Protein AF-A9KFI1-F1 (afdb_monomer_lite)

pLDDT: mean 91.3, std 7.67, range [49.56, 98.0]

Organism: Coxiella burnetii (strain Dugway 5J108-111) (NCBI:txid434922)

Structure (mmCIF, N/CA/C/O backbone):
data_AF-A9KFI1-F1
#
_entry.id   AF-A9KFI1-F1
#
loop_
_atom_site.group_PDB
_atom_site.id
_atom_site.type_symbol
_atom_site.label_atom_id
_atom_site.label_alt_id
_atom_site.label_comp_id
_atom_site.label_asym_id
_atom_site.label_entity_id
_atom_site.label_seq_id
_atom_site.pdbx_PDB_ins_code
_atom_site.Cartn_x
_atom_site.Cartn_y
_atom_site.Cartn_z
_atom_site.occupancy
_atom_site.B_iso_or_equiv
_atom_site.auth_seq_id
_atom_site.auth_comp_id
_atom_site.auth_asym_id
_atom_site.auth_atom_id
_atom_site.pdbx_PDB_model_num
ATOM 1 N N . MET A 1 1 ? -4.451 16.538 5.537 1.00 49.56 1 MET A N 1
ATOM 2 C CA . MET A 1 1 ? -5.208 15.435 6.165 1.00 49.56 1 MET A CA 1
ATOM 3 C C . MET A 1 1 ? -6.398 16.035 6.888 1.00 49.56 1 MET A C 1
ATOM 5 O O . MET A 1 1 ? -6.192 16.838 7.796 1.00 49.56 1 MET A O 1
ATOM 9 N N . ASN A 1 2 ? -7.615 15.760 6.421 1.00 57.47 2 ASN A N 1
ATOM 10 C CA . ASN A 1 2 ? -8.818 16.407 6.952 1.00 57.47 2 ASN A CA 1
ATOM 11 C C . ASN A 1 2 ? -9.227 15.778 8.294 1.00 57.47 2 ASN A C 1
ATOM 13 O O . ASN A 1 2 ? -8.777 14.685 8.635 1.00 57.47 2 ASN A O 1
ATOM 17 N N . ALA A 1 3 ? -10.072 16.461 9.075 1.00 60.72 3 ALA A N 1
ATOM 18 C CA . ALA A 1 3 ? -10.556 15.937 10.361 1.00 60.72 3 ALA A CA 1
ATOM 19 C C . ALA A 1 3 ? -11.233 14.558 10.219 1.00 60.72 3 ALA A C 1
ATOM 21 O O . ALA A 1 3 ? -11.077 13.703 11.085 1.00 60.72 3 ALA A O 1
ATOM 22 N N . ASP A 1 4 ? -11.896 14.329 9.085 1.00 65.12 4 ASP A N 1
ATOM 23 C CA . ASP A 1 4 ? -12.574 13.074 8.750 1.00 65.12 4 ASP A CA 1
ATOM 24 C C . ASP A 1 4 ? -11.586 11.914 8.493 1.00 65.12 4 ASP A C 1
ATOM 26 O O . ASP A 1 4 ? -11.847 10.770 8.856 1.00 65.12 4 ASP A O 1
ATOM 30 N N . ASP A 1 5 ? -10.393 12.213 7.959 1.00 69.81 5 ASP A N 1
ATOM 31 C CA . ASP A 1 5 ? -9.345 11.208 7.731 1.00 69.81 5 ASP A CA 1
ATOM 32 C C . ASP A 1 5 ? -8.732 10.725 9.047 1.00 69.81 5 ASP A C 1
ATOM 34 O O . ASP A 1 5 ? -8.476 9.535 9.209 1.00 69.81 5 ASP A O 1
ATOM 38 N N . LYS A 1 6 ? -8.541 11.641 10.006 1.00 73.25 6 LYS A N 1
ATOM 39 C CA . LYS A 1 6 ? -8.041 11.304 11.347 1.00 73.25 6 LYS A CA 1
ATOM 40 C C . LYS A 1 6 ? -9.031 10.444 12.126 1.00 73.25 6 LYS A C 1
ATOM 42 O O . LYS A 1 6 ? -8.613 9.551 12.863 1.00 73.25 6 LYS A O 1
ATOM 47 N N . ASP A 1 7 ? -10.330 10.697 11.962 1.00 74.94 7 ASP A N 1
ATOM 48 C CA . ASP A 1 7 ? -11.365 9.867 12.575 1.00 74.94 7 ASP A CA 1
ATOM 49 C C . ASP A 1 7 ? -11.319 8.437 12.002 1.00 74.94 7 ASP A C 1
ATOM 51 O O . ASP A 1 7 ? -11.366 7.480 12.774 1.00 74.94 7 ASP A O 1
ATOM 55 N N . VAL A 1 8 ? -11.118 8.253 10.692 1.00 83.88 8 VAL A N 1
ATOM 56 C CA . VAL A 1 8 ? -10.919 6.912 10.108 1.00 83.88 8 VAL A CA 1
ATOM 57 C C . VAL A 1 8 ? -9.605 6.269 10.574 1.00 83.88 8 VAL A C 1
ATOM 59 O O . VAL A 1 8 ? -9.617 5.107 10.964 1.00 83.88 8 VAL A O 1
ATOM 62 N N . GLU A 1 9 ? -8.484 6.991 10.593 1.00 85.44 9 GLU A N 1
ATOM 63 C CA . GLU A 1 9 ? -7.178 6.428 10.980 1.00 85.44 9 GLU A CA 1
ATOM 64 C C . GLU A 1 9 ? -7.080 6.028 12.453 1.00 85.44 9 GLU A C 1
ATOM 66 O O . GLU A 1 9 ? -6.363 5.087 12.779 1.00 85.44 9 GLU A O 1
ATOM 71 N N . ILE A 1 10 ? -7.761 6.737 13.358 1.00 89.25 10 ILE A N 1
ATOM 72 C CA . ILE A 1 10 ? -7.585 6.534 14.804 1.00 89.25 10 ILE A CA 1
ATOM 73 C C . ILE A 1 10 ? -8.834 5.932 15.447 1.00 89.25 10 ILE A C 1
ATOM 75 O O . ILE A 1 10 ? -8.732 4.981 16.225 1.00 89.25 10 ILE A O 1
ATOM 79 N N . THR A 1 11 ? -10.027 6.444 15.131 1.00 93.12 11 THR A N 1
ATOM 80 C CA . THR A 1 11 ? -11.263 5.979 15.781 1.00 93.12 11 THR A CA 1
ATOM 81 C C . THR A 1 11 ? -11.630 4.570 15.326 1.00 93.12 11 THR A C 1
ATOM 83 O O . THR A 1 11 ? -11.958 3.736 16.170 1.00 93.12 11 THR A O 1
ATOM 86 N N . LEU A 1 12 ? -11.533 4.255 14.029 1.00 93.94 12 LEU A N 1
ATOM 87 C CA . LEU A 1 12 ? -11.871 2.915 13.535 1.00 93.94 12 LEU A CA 1
ATOM 88 C C . LEU A 1 12 ? -11.005 1.812 14.184 1.00 93.94 12 LEU A C 1
ATOM 90 O O . LEU A 1 12 ? -11.598 0.868 14.719 1.00 93.94 12 LEU A O 1
ATOM 94 N N . PRO A 1 13 ? -9.661 1.926 14.258 1.00 92.25 13 PRO A N 1
ATOM 95 C CA . PRO A 1 13 ? -8.838 0.927 14.943 1.00 92.25 13 PRO A CA 1
ATOM 96 C C . PRO A 1 13 ? -9.116 0.792 16.445 1.00 92.25 13 PRO A C 1
ATOM 98 O O . PRO A 1 13 ? -9.018 -0.310 16.996 1.00 92.25 13 PRO A O 1
ATOM 101 N N . ILE A 1 14 ? -9.497 1.884 17.123 1.00 93.00 14 ILE A N 1
ATOM 102 C CA . ILE A 1 14 ? -9.934 1.837 18.528 1.00 93.00 14 ILE A CA 1
ATOM 103 C C . ILE A 1 14 ? -11.209 1.001 18.658 1.00 93.00 14 ILE A C 1
ATOM 105 O O . ILE A 1 14 ? -11.254 0.086 19.483 1.00 93.00 14 ILE A O 1
ATOM 109 N N . LEU A 1 15 ? -12.229 1.276 17.837 1.00 94.44 15 LEU A N 1
ATOM 110 C CA . LEU A 1 15 ? -13.499 0.548 17.889 1.00 94.44 15 LEU A CA 1
ATOM 111 C C . LEU A 1 15 ? -13.311 -0.940 17.551 1.00 94.44 15 LEU A C 1
ATOM 113 O O . LEU A 1 15 ? -13.846 -1.793 18.256 1.00 94.44 15 LEU A O 1
ATOM 117 N N . GLN A 1 16 ? -12.502 -1.258 16.536 1.00 93.06 16 GLN A N 1
ATOM 118 C CA . GLN A 1 16 ? -12.140 -2.638 16.183 1.00 93.06 16 GLN A CA 1
ATOM 119 C C . GLN A 1 16 ? -11.400 -3.352 17.323 1.00 93.06 16 GLN A C 1
ATOM 121 O O . GLN A 1 16 ? -11.676 -4.513 17.620 1.00 93.06 16 GLN A O 1
ATOM 126 N N . SER A 1 17 ? -10.475 -2.665 17.997 1.00 91.25 17 SER A N 1
ATOM 127 C CA . SER A 1 17 ? -9.710 -3.260 19.097 1.00 91.25 17 SER A CA 1
ATOM 128 C C . SER A 1 17 ? -10.577 -3.568 20.318 1.00 91.25 17 SER A C 1
ATOM 130 O O . SER A 1 17 ? -10.388 -4.612 20.937 1.00 91.25 17 SER A O 1
ATOM 132 N N . ILE A 1 18 ? -11.531 -2.692 20.643 1.00 90.88 18 ILE A N 1
ATOM 133 C CA . ILE A 1 18 ? -12.472 -2.888 21.756 1.00 90.88 18 ILE A CA 1
ATOM 134 C C . ILE A 1 18 ? -13.450 -4.029 21.461 1.00 90.88 18 ILE A C 1
ATOM 136 O O . ILE A 1 18 ? -13.756 -4.814 22.354 1.00 90.88 18 ILE A O 1
ATOM 140 N N . GLU A 1 19 ? -13.923 -4.151 20.218 1.00 89.06 19 GLU A N 1
ATOM 141 C CA . GLU A 1 19 ? -14.771 -5.276 19.806 1.00 89.06 19 GLU A CA 1
ATOM 142 C C . GLU A 1 19 ? -14.058 -6.623 19.964 1.00 89.06 19 GLU A C 1
ATOM 144 O O . GLU A 1 19 ? -14.640 -7.573 20.481 1.00 89.06 19 GLU A O 1
ATOM 149 N N . GLN A 1 20 ? -12.800 -6.706 19.522 1.00 85.50 20 GLN A N 1
ATOM 150 C CA . GLN A 1 20 ? -12.025 -7.946 19.562 1.00 85.50 20 GLN A CA 1
ATOM 151 C C . GLN A 1 20 ? -11.657 -8.361 20.992 1.00 85.50 20 GLN A C 1
ATOM 153 O O . GLN A 1 20 ? -11.519 -9.553 21.267 1.00 85.50 20 GLN A O 1
ATOM 158 N N . GLN A 1 21 ? -11.440 -7.394 21.890 1.00 79.81 21 GLN A N 1
ATOM 159 C CA . GLN A 1 21 ? -10.979 -7.631 23.258 1.00 79.81 21 GLN A CA 1
ATOM 160 C C . GLN A 1 21 ? -11.564 -6.599 24.230 1.00 79.81 21 GLN A C 1
ATOM 162 O O . GLN A 1 21 ? -11.091 -5.467 24.334 1.00 79.81 21 GLN A O 1
ATOM 167 N N . SER A 1 22 ? -12.542 -7.023 25.029 1.00 70.25 22 SER A N 1
ATOM 168 C CA . SER A 1 22 ? -13.216 -6.170 26.019 1.00 70.25 22 SER A CA 1
ATOM 169 C C . SER A 1 22 ? -12.359 -5.824 27.247 1.00 70.25 22 SER A C 1
ATOM 171 O O . SER A 1 22 ? -12.631 -4.841 27.938 1.00 70.25 22 SER A O 1
ATOM 173 N N . ASN A 1 23 ? -11.295 -6.592 27.517 1.00 73.19 23 ASN A N 1
ATOM 174 C CA . ASN A 1 23 ? -10.377 -6.402 28.650 1.00 73.19 23 ASN A CA 1
ATOM 175 C C . ASN A 1 23 ? -9.103 -5.605 28.302 1.00 73.19 23 ASN A C 1
ATOM 177 O O . ASN A 1 23 ? -8.102 -5.673 29.028 1.00 73.19 23 ASN A O 1
ATOM 181 N N . ILE A 1 24 ? -9.121 -4.860 27.195 1.00 79.19 24 ILE A N 1
ATOM 182 C CA . ILE A 1 24 ? -7.964 -4.105 26.723 1.00 79.19 24 ILE A CA 1
ATOM 183 C C . ILE A 1 24 ? -7.617 -2.946 27.670 1.00 79.19 24 ILE A C 1
ATOM 185 O O . ILE A 1 24 ? -8.467 -2.157 28.081 1.00 79.19 24 ILE A O 1
ATOM 189 N N . THR A 1 25 ? -6.334 -2.818 28.019 1.00 82.94 25 THR A N 1
ATOM 190 C CA . THR A 1 25 ? -5.846 -1.640 28.752 1.00 82.94 25 THR A CA 1
ATOM 191 C C . THR A 1 25 ? -5.472 -0.528 27.779 1.00 82.94 25 THR A C 1
ATOM 193 O O . THR A 1 25 ? -5.074 -0.796 26.648 1.00 82.94 25 THR A O 1
ATOM 196 N N . GLN A 1 26 ? -5.493 0.723 28.238 1.00 84.81 26 GLN A N 1
ATOM 197 C CA . GLN A 1 26 ? -5.038 1.880 27.454 1.00 84.81 26 GLN A CA 1
ATOM 198 C C . GLN A 1 26 ? -3.613 1.708 26.907 1.00 84.81 26 GLN A C 1
ATOM 200 O O . GLN A 1 26 ? -3.333 2.069 25.769 1.00 84.81 26 GLN A O 1
ATOM 205 N N . ARG A 1 27 ? -2.719 1.100 27.699 1.00 85.06 27 ARG A N 1
ATOM 206 C CA . ARG A 1 27 ? -1.328 0.836 27.310 1.00 85.06 27 ARG A CA 1
ATOM 207 C C . ARG A 1 27 ? -1.214 -0.282 26.275 1.00 85.06 27 ARG A C 1
ATOM 209 O O . ARG A 1 27 ? -0.342 -0.234 25.415 1.00 85.06 27 ARG A O 1
ATOM 216 N N . THR A 1 28 ? -2.077 -1.290 26.356 1.00 85.38 28 THR A N 1
ATOM 217 C CA . THR A 1 28 ? -2.157 -2.343 25.336 1.00 85.38 28 THR A CA 1
ATOM 218 C C . THR A 1 28 ? -2.714 -1.776 24.034 1.00 85.38 28 THR A C 1
ATOM 220 O O . THR A 1 28 ? -2.156 -2.037 22.973 1.00 85.38 28 THR A O 1
ATOM 223 N N . LEU A 1 29 ? -3.756 -0.944 24.121 1.00 86.19 29 LEU A N 1
ATOM 224 C CA . LEU A 1 29 ? -4.354 -0.263 22.977 1.00 86.19 29 LEU A CA 1
ATOM 225 C C . LEU A 1 29 ? -3.338 0.653 22.284 1.00 86.19 29 LEU A C 1
ATOM 227 O O . LEU A 1 29 ? -3.167 0.556 21.077 1.00 86.19 29 LEU A O 1
ATOM 231 N N . SER A 1 30 ? -2.592 1.467 23.037 1.00 89.19 30 SER A N 1
ATOM 232 C CA . SER A 1 30 ? -1.591 2.370 22.458 1.00 89.19 30 SER A CA 1
ATOM 233 C C . SER A 1 30 ? -0.484 1.609 21.726 1.00 89.19 30 SER A C 1
ATOM 235 O O . SER A 1 30 ? -0.112 1.980 20.619 1.00 89.19 30 SER A O 1
ATOM 237 N N . LYS A 1 31 ? 0.005 0.506 22.316 1.00 88.06 31 LYS A N 1
ATOM 238 C CA . LYS A 1 31 ? 1.005 -0.368 21.686 1.00 88.06 31 LYS A CA 1
ATOM 239 C C . LYS A 1 31 ? 0.477 -1.012 20.407 1.00 88.06 31 LYS A C 1
ATOM 241 O O . LYS A 1 31 ? 1.184 -1.011 19.411 1.00 88.06 31 LYS A O 1
ATOM 246 N N . LYS A 1 32 ? -0.753 -1.533 20.431 1.00 84.56 32 LYS A N 1
ATOM 247 C CA . LYS A 1 32 ? -1.379 -2.176 19.266 1.00 84.56 32 LYS A CA 1
ATOM 248 C C . LYS A 1 32 ? -1.576 -1.194 18.110 1.00 84.56 32 LYS A C 1
ATOM 250 O O . LYS A 1 32 ? -1.422 -1.580 16.962 1.00 84.56 32 LYS A O 1
ATOM 255 N N . LEU A 1 33 ? -1.910 0.056 18.422 1.00 85.62 33 LEU A N 1
ATOM 256 C CA . LEU A 1 33 ? -2.159 1.096 17.424 1.00 85.62 33 LEU A CA 1
ATOM 257 C C . LEU A 1 33 ? -0.898 1.867 17.005 1.00 85.62 33 LEU A C 1
ATOM 259 O O . LEU A 1 33 ? -0.991 2.735 16.147 1.00 85.62 33 LEU A O 1
ATOM 263 N N . GLY A 1 34 ? 0.259 1.621 17.633 1.00 86.81 34 GLY A N 1
ATOM 264 C CA . GLY A 1 34 ? 1.472 2.412 17.394 1.00 86.81 34 GLY A CA 1
ATOM 265 C C . GLY A 1 34 ? 1.341 3.890 17.797 1.00 86.81 34 GLY A C 1
ATOM 266 O O . GLY A 1 34 ? 2.119 4.727 17.349 1.00 86.81 34 GLY A O 1
ATOM 267 N N . LEU A 1 35 ? 0.360 4.235 18.639 1.00 88.06 35 LEU A N 1
ATOM 268 C CA . LEU A 1 35 ? 0.072 5.613 19.037 1.00 88.06 35 LEU A CA 1
ATOM 269 C C . LEU A 1 35 ? 0.685 5.944 20.398 1.00 88.06 35 LEU A C 1
ATOM 271 O O . LEU A 1 35 ? 0.806 5.100 21.290 1.00 88.06 35 LEU A O 1
ATOM 275 N N . ALA A 1 36 ? 0.978 7.227 20.614 1.00 91.25 36 ALA A N 1
ATOM 276 C CA . ALA A 1 36 ? 1.308 7.725 21.942 1.00 91.25 36 ALA A CA 1
ATOM 277 C C . ALA A 1 36 ? 0.155 7.450 22.930 1.00 91.25 36 ALA A C 1
ATOM 279 O O . ALA A 1 36 ? -1.029 7.590 22.598 1.00 91.25 36 ALA A O 1
ATOM 280 N N . LEU A 1 37 ? 0.492 7.107 24.179 1.00 89.75 37 LEU A N 1
ATOM 281 C CA . LEU A 1 37 ? -0.496 6.779 25.216 1.00 89.75 37 LEU A CA 1
ATOM 282 C C . LEU A 1 37 ? -1.497 7.923 25.449 1.00 89.75 37 LEU A C 1
ATOM 284 O O . LEU A 1 37 ? -2.698 7.685 25.554 1.00 89.75 37 LEU A O 1
ATOM 288 N N . GLY A 1 38 ? -1.014 9.169 25.486 1.00 91.38 38 GLY A N 1
ATOM 289 C CA . GLY A 1 38 ? -1.864 10.351 25.663 1.00 91.38 38 GLY A CA 1
ATOM 290 C C . GLY A 1 38 ? -2.870 10.539 24.524 1.00 91.38 38 GLY A C 1
ATOM 291 O O . GLY A 1 38 ? -4.040 10.811 24.784 1.00 91.38 38 GLY A O 1
ATOM 292 N N . LEU A 1 39 ? -2.438 10.314 23.279 1.00 89.06 39 LEU A N 1
ATOM 293 C CA . LEU A 1 39 ? -3.298 10.400 22.097 1.00 89.06 39 LEU A CA 1
ATOM 294 C C . LEU A 1 39 ? -4.367 9.304 22.119 1.00 89.06 39 LEU A C 1
ATOM 296 O O . LEU A 1 39 ? -5.552 9.586 21.964 1.00 89.06 39 LEU A O 1
ATOM 300 N N . THR A 1 40 ? -3.950 8.072 22.415 1.00 90.88 40 THR A N 1
ATOM 301 C CA . THR A 1 40 ? -4.855 6.926 22.581 1.00 90.88 40 THR A CA 1
ATOM 302 C C . THR A 1 40 ? -5.932 7.229 23.625 1.00 90.88 40 THR A C 1
ATOM 304 O O . THR A 1 40 ? -7.119 7.023 23.384 1.00 90.88 40 THR A O 1
ATOM 307 N N . ASN A 1 41 ? -5.536 7.791 24.770 1.00 90.31 41 ASN A N 1
ATOM 308 C CA . ASN A 1 41 ? -6.455 8.150 25.846 1.00 90.31 41 ASN A CA 1
ATOM 309 C C . ASN A 1 41 ? -7.422 9.273 25.466 1.00 90.31 41 ASN A C 1
ATOM 311 O O . ASN A 1 41 ? -8.590 9.220 25.853 1.00 90.31 41 ASN A O 1
ATOM 315 N N . ALA A 1 42 ? -6.958 10.277 24.722 1.00 91.81 42 ALA A N 1
ATOM 316 C CA . ALA A 1 42 ? -7.808 11.358 24.238 1.00 91.81 42 ALA A CA 1
ATOM 317 C C . ALA A 1 42 ? -8.905 10.824 23.303 1.00 91.81 42 ALA A C 1
ATOM 319 O O . ALA A 1 42 ? -10.083 11.109 23.520 1.00 91.81 42 ALA A O 1
ATOM 320 N N . TYR A 1 43 ? -8.543 9.983 22.329 1.00 92.00 43 TYR A N 1
ATOM 321 C CA . TYR A 1 43 ? -9.512 9.394 21.401 1.00 92.00 43 TYR A CA 1
ATOM 322 C C . TYR A 1 43 ? -10.429 8.365 22.066 1.00 92.00 43 TYR A C 1
ATOM 324 O O . TYR A 1 43 ? -11.616 8.312 21.754 1.00 92.00 43 TYR A O 1
ATOM 332 N N . LEU A 1 44 ? -9.938 7.595 23.039 1.00 91.94 44 LEU A N 1
ATOM 333 C CA . LEU A 1 44 ? -10.786 6.694 23.818 1.00 91.94 44 LEU A CA 1
ATOM 334 C C . LEU A 1 44 ? -11.843 7.469 24.620 1.00 91.94 44 LEU A C 1
ATOM 336 O O . LEU A 1 44 ? -13.023 7.124 24.580 1.00 91.94 44 LEU A O 1
ATOM 340 N N . LYS A 1 45 ? -11.448 8.560 25.293 1.00 92.50 45 LYS A N 1
ATOM 341 C CA . LYS A 1 45 ? -12.390 9.462 25.976 1.00 92.50 45 LYS A CA 1
ATOM 342 C C . LYS A 1 45 ? -13.374 10.101 25.000 1.00 92.50 45 LYS A C 1
ATOM 344 O O . LYS A 1 45 ? -14.557 10.182 25.309 1.00 92.50 45 LYS A O 1
ATOM 349 N N . HIS A 1 46 ? -12.918 10.504 23.816 1.00 93.06 46 HIS A N 1
ATOM 350 C CA . HIS A 1 46 ? -13.789 11.009 22.752 1.00 93.06 46 HIS A CA 1
ATOM 351 C C . HIS A 1 46 ? -14.837 9.977 22.323 1.00 93.06 46 HIS A C 1
ATOM 353 O O . HIS A 1 46 ? -16.017 10.307 22.233 1.00 93.06 46 HIS A O 1
ATOM 359 N N . CYS A 1 47 ? -14.443 8.712 22.145 1.00 94.44 47 CYS A N 1
ATOM 360 C CA . CYS A 1 47 ? -15.364 7.618 21.826 1.00 94.44 47 CYS A CA 1
ATOM 361 C C . CYS A 1 47 ? -16.403 7.389 22.935 1.00 94.44 47 CYS A C 1
ATOM 363 O O . CYS A 1 47 ? -17.575 7.152 22.634 1.00 94.44 47 CYS A O 1
ATOM 365 N N . ILE A 1 48 ? -15.995 7.492 24.204 1.00 94.94 48 ILE A N 1
ATOM 366 C CA . ILE A 1 48 ? -16.898 7.402 25.361 1.00 94.94 48 ILE A CA 1
ATOM 367 C C . ILE A 1 48 ? -17.879 8.580 25.366 1.00 94.94 48 ILE A C 1
ATOM 369 O O . ILE A 1 48 ? -19.088 8.374 25.433 1.00 94.94 48 ILE A O 1
ATOM 373 N N . ASN A 1 49 ? -17.382 9.807 25.201 1.00 95.94 49 ASN A N 1
ATOM 374 C CA . ASN A 1 49 ? -18.199 11.022 25.190 1.00 95.94 49 ASN A CA 1
ATOM 375 C C . ASN A 1 49 ? -19.187 11.052 24.011 1.00 95.94 49 ASN A C 1
ATOM 377 O O . ASN A 1 49 ? -20.314 11.517 24.160 1.00 95.94 49 ASN A O 1
ATOM 381 N N . LYS A 1 50 ? -18.804 10.510 22.846 1.00 94.31 50 LYS A N 1
ATOM 382 C CA . LYS A 1 50 ? -19.705 10.323 21.694 1.00 94.31 50 LYS A CA 1
ATOM 383 C C . LYS A 1 50 ? -20.718 9.184 21.898 1.00 94.31 50 LYS A C 1
ATOM 385 O O . LYS A 1 50 ? -21.618 9.026 21.066 1.00 94.31 50 LYS A O 1
ATOM 390 N N . GLY A 1 51 ? -20.603 8.396 22.969 1.00 96.19 51 GLY A N 1
ATOM 391 C CA . GLY A 1 51 ? -21.462 7.247 23.264 1.00 96.19 51 GLY A CA 1
ATOM 392 C C . GLY A 1 51 ? -21.195 6.030 22.376 1.00 96.19 51 GLY A C 1
ATOM 393 O O . GLY A 1 51 ? -22.067 5.176 22.240 1.00 96.19 51 GLY A O 1
ATOM 394 N N . LEU A 1 52 ? -20.024 5.959 21.737 1.00 96.94 52 LEU A N 1
ATOM 395 C CA . LEU A 1 52 ? -19.605 4.824 20.905 1.00 96.94 52 LEU A CA 1
ATOM 396 C C . LEU A 1 52 ? -19.095 3.666 21.770 1.00 96.94 52 LEU A C 1
ATOM 398 O O . LEU A 1 52 ? -19.302 2.498 21.450 1.00 96.94 52 LEU A O 1
ATOM 402 N N . VAL A 1 53 ? -18.448 4.009 22.884 1.00 95.44 53 VAL A N 1
ATOM 403 C CA . VAL A 1 53 ? -17.855 3.069 23.835 1.00 95.44 53 VAL A CA 1
ATOM 404 C C . VAL A 1 53 ? -18.487 3.279 25.203 1.00 95.44 53 VAL A C 1
ATOM 406 O O . VAL A 1 53 ? -18.602 4.408 25.675 1.00 95.44 53 VAL A O 1
ATOM 409 N N . LYS A 1 54 ? -18.868 2.186 25.860 1.00 94.00 54 LYS A N 1
ATOM 410 C CA . LYS A 1 54 ? -19.236 2.167 27.275 1.00 94.00 54 LYS A CA 1
ATOM 411 C C . LYS A 1 54 ? -18.046 1.673 28.091 1.00 94.00 54 LYS A C 1
ATOM 413 O O . LYS A 1 54 ? -17.367 0.731 27.683 1.00 94.00 54 LYS A O 1
ATOM 418 N N . ILE A 1 55 ? -17.807 2.320 29.228 1.00 91.69 55 ILE A N 1
ATOM 419 C CA . ILE A 1 55 ? -16.776 1.945 30.195 1.00 91.69 55 ILE A CA 1
ATOM 420 C C . ILE A 1 55 ? -17.438 1.402 31.459 1.00 91.69 55 ILE A C 1
ATOM 422 O O . ILE A 1 55 ? -18.425 1.961 31.936 1.00 91.69 55 ILE A O 1
ATOM 426 N N . GLU A 1 56 ? -16.888 0.321 31.996 1.00 87.88 56 GLU A N 1
ATOM 427 C CA . GLU A 1 56 ? -17.316 -0.274 33.258 1.00 87.88 56 GLU A CA 1
ATOM 428 C C . GLU A 1 56 ? -16.098 -0.519 34.148 1.00 87.88 56 GLU A C 1
ATOM 430 O O . GLU A 1 56 ? -15.086 -1.058 33.697 1.00 87.88 56 GLU A O 1
ATOM 435 N N . GLN A 1 57 ? -16.168 -0.082 35.405 1.00 85.00 57 GLN A N 1
ATOM 436 C CA . GLN A 1 57 ? -15.110 -0.339 36.375 1.00 85.00 57 GLN A CA 1
ATOM 437 C C . GLN A 1 57 ? -15.324 -1.716 36.996 1.00 85.00 57 GLN A C 1
ATOM 439 O O . GLN A 1 57 ? -16.404 -2.017 37.497 1.00 85.00 57 GLN A O 1
ATOM 444 N N . ILE A 1 58 ? -14.273 -2.527 37.001 1.00 82.25 58 ILE A N 1
ATOM 445 C CA . ILE A 1 58 ? -14.268 -3.853 37.618 1.00 82.25 58 ILE A CA 1
ATOM 446 C C . ILE A 1 58 ? -13.285 -3.903 38.797 1.00 82.25 58 ILE A C 1
ATOM 448 O O . ILE A 1 58 ? -12.417 -3.024 38.918 1.00 82.25 58 ILE A O 1
ATOM 452 N N . PRO A 1 59 ? -13.393 -4.920 39.678 1.00 83.56 59 PRO A N 1
ATOM 453 C CA . PRO A 1 59 ? -12.470 -5.099 40.793 1.00 83.56 59 PRO A CA 1
ATOM 454 C C . PRO A 1 59 ? -10.997 -5.061 40.360 1.00 83.56 59 PRO A C 1
ATOM 456 O O . PRO A 1 59 ? -10.653 -5.386 39.222 1.00 83.56 59 PRO A O 1
ATOM 459 N N . ALA A 1 60 ? -10.126 -4.667 41.292 1.00 80.94 60 ALA A N 1
ATOM 460 C CA . ALA A 1 60 ? -8.701 -4.392 41.068 1.00 80.94 60 ALA A CA 1
ATOM 461 C C . ALA A 1 60 ? -8.383 -3.105 40.270 1.00 80.94 60 ALA A C 1
ATOM 463 O O . ALA A 1 60 ? -7.325 -3.019 39.649 1.00 80.94 60 AL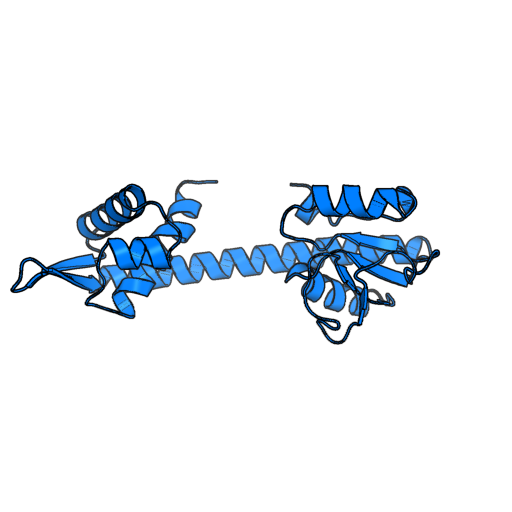A A O 1
ATOM 464 N N . ASN A 1 61 ? -9.261 -2.090 40.308 1.00 71.31 61 ASN A N 1
ATOM 465 C CA . ASN A 1 61 ? -9.076 -0.792 39.629 1.00 71.31 61 ASN A CA 1
ATOM 466 C C . ASN A 1 61 ? -8.820 -0.924 38.117 1.00 71.31 61 ASN A C 1
ATOM 468 O O . ASN A 1 61 ? -8.029 -0.179 37.533 1.00 71.31 61 ASN A O 1
ATOM 472 N N . ARG A 1 62 ? -9.490 -1.888 37.477 1.00 78.06 62 ARG A N 1
ATOM 473 C CA . ARG A 1 62 ? -9.416 -2.111 36.028 1.00 78.06 62 ARG A CA 1
ATOM 474 C C . ARG A 1 62 ? -10.700 -1.622 35.364 1.00 78.06 62 ARG A C 1
ATOM 476 O O . ARG A 1 62 ? -11.743 -1.514 36.005 1.00 78.06 62 ARG A O 1
ATOM 483 N N . TYR A 1 63 ? -10.608 -1.339 34.071 1.00 82.19 63 TYR A N 1
ATOM 484 C CA . TYR A 1 63 ? -11.734 -0.900 33.254 1.00 82.19 63 TYR A CA 1
ATOM 485 C C . TYR A 1 63 ? -11.983 -1.906 32.135 1.00 82.19 63 TYR A C 1
ATOM 487 O O . TYR A 1 63 ? -11.028 -2.373 31.512 1.00 82.19 63 TYR A O 1
ATOM 495 N N . LEU A 1 64 ? -13.255 -2.210 31.892 1.00 86.50 64 LEU A N 1
ATOM 496 C CA . LEU A 1 64 ? -13.731 -2.931 30.719 1.00 86.50 64 LEU A CA 1
ATOM 497 C C . LEU A 1 64 ? -14.356 -1.943 29.739 1.00 86.50 64 LEU A C 1
ATOM 499 O O . LEU A 1 64 ? -15.039 -0.996 30.141 1.00 86.50 64 LEU A O 1
ATOM 503 N N . TYR A 1 65 ? -14.105 -2.172 28.455 1.00 90.62 65 TYR A N 1
ATOM 504 C CA . TYR A 1 65 ? -14.620 -1.349 27.368 1.00 90.62 65 TYR A CA 1
ATOM 505 C C . TYR A 1 65 ? -15.499 -2.199 26.460 1.00 90.62 65 TYR A C 1
ATOM 507 O O . TYR A 1 65 ? -15.120 -3.305 26.079 1.00 90.62 65 TYR A O 1
ATOM 515 N N . TYR A 1 66 ? -16.655 -1.659 26.085 1.00 91.75 66 TYR A N 1
ATOM 516 C CA . TYR A 1 66 ? -17.605 -2.330 25.202 1.00 91.75 66 TYR A CA 1
ATOM 517 C C . TYR A 1 66 ? -18.140 -1.368 24.152 1.00 91.75 66 TYR A C 1
ATOM 519 O O . TYR A 1 66 ? -18.413 -0.203 24.451 1.00 91.75 66 TYR A O 1
ATOM 527 N N . LEU A 1 67 ? -18.342 -1.858 22.929 1.00 95.12 67 LEU A N 1
ATOM 528 C CA . LEU A 1 67 ? -19.063 -1.097 21.915 1.00 95.12 67 LEU A CA 1
ATOM 529 C C . LEU A 1 67 ? -20.551 -1.031 22.258 1.00 95.12 67 LEU A C 1
ATOM 531 O O . LEU A 1 67 ? -21.182 -2.034 22.589 1.00 95.12 67 LEU A O 1
ATOM 535 N N . THR A 1 68 ? -21.123 0.162 22.147 1.00 96.62 68 THR A N 1
ATOM 536 C CA . THR A 1 68 ? -22.579 0.343 22.171 1.00 96.62 68 THR A CA 1
ATOM 537 C C . THR A 1 68 ? -23.163 0.014 20.789 1.00 96.62 68 THR A C 1
ATOM 539 O O . THR A 1 68 ? -22.418 -0.014 19.806 1.00 96.62 68 THR A O 1
ATOM 542 N N . PRO A 1 69 ? -24.493 -0.147 20.637 1.00 97.31 69 PRO A N 1
ATOM 543 C CA . PRO A 1 69 ? -25.114 -0.237 19.310 1.00 97.31 69 PRO A CA 1
ATOM 544 C C . PRO A 1 69 ? -24.739 0.938 18.389 1.00 97.31 69 PRO A C 1
ATOM 546 O O . PRO A 1 69 ? -24.498 0.752 17.198 1.00 97.31 69 PRO A O 1
ATOM 549 N N . LYS A 1 70 ? -24.594 2.144 18.959 1.00 97.44 70 LYS A N 1
ATOM 550 C CA . LYS A 1 70 ? -24.094 3.328 18.246 1.00 97.44 70 LYS A CA 1
ATOM 551 C C . LYS A 1 70 ? -22.630 3.164 17.821 1.00 97.44 70 LYS A C 1
ATOM 553 O O . LYS A 1 70 ? -22.278 3.538 16.708 1.00 97.44 70 LYS A O 1
ATOM 558 N N . GLY A 1 71 ? -21.789 2.582 18.676 1.00 96.94 71 GLY A N 1
ATOM 559 C CA . GLY A 1 71 ? -20.402 2.237 18.356 1.00 96.94 71 GLY A CA 1
ATOM 560 C C . GLY A 1 71 ? -20.279 1.238 17.208 1.00 96.94 71 GLY A C 1
ATOM 561 O O . GLY A 1 71 ? -19.457 1.440 16.319 1.00 96.94 71 GLY A O 1
ATOM 562 N N . PHE A 1 72 ? -21.131 0.209 17.169 1.00 96.81 72 PHE A N 1
ATOM 563 C CA . PHE A 1 72 ? -21.185 -0.736 16.047 1.00 96.81 72 PHE A CA 1
ATOM 564 C C . PHE A 1 72 ? -21.598 -0.062 14.733 1.00 96.81 72 PHE A C 1
ATOM 566 O O . PHE A 1 72 ? -20.967 -0.300 13.698 1.00 96.81 72 PHE A O 1
ATOM 573 N N . ALA A 1 73 ? -22.620 0.799 14.769 1.00 97.06 73 ALA A N 1
ATOM 574 C CA . ALA A 1 73 ? -23.055 1.556 13.598 1.00 97.06 73 ALA A CA 1
ATOM 575 C C . ALA A 1 73 ? -21.935 2.473 13.073 1.00 97.06 73 ALA A C 1
ATOM 577 O O . ALA A 1 73 ? -21.639 2.468 11.879 1.00 97.06 73 ALA A O 1
ATOM 578 N N . G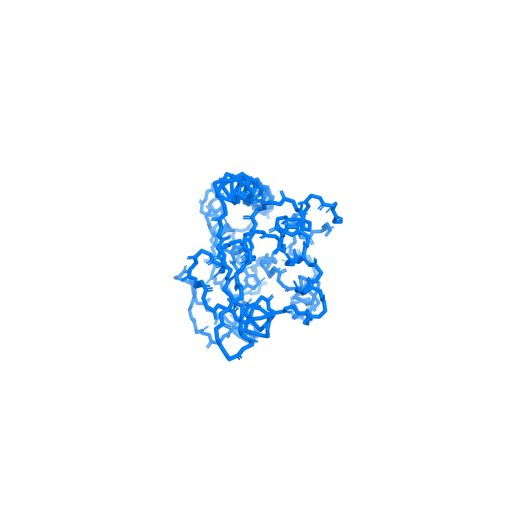LU A 1 74 ? -21.250 3.190 13.967 1.00 96.12 74 GLU A N 1
ATOM 579 C CA . GLU A 1 74 ? -20.157 4.089 13.589 1.00 96.12 74 GLU A CA 1
ATOM 580 C C . GLU A 1 74 ? -18.932 3.331 13.065 1.00 96.12 74 GLU A C 1
ATOM 582 O O . GLU A 1 74 ? -18.365 3.711 12.044 1.00 96.12 74 GLU A O 1
ATOM 587 N N . LYS A 1 75 ? -18.562 2.206 13.690 1.00 95.81 75 LYS A N 1
ATOM 588 C CA . LYS A 1 75 ? -17.500 1.317 13.191 1.00 95.81 75 LYS A CA 1
ATOM 589 C C . LYS A 1 75 ? -17.799 0.857 11.762 1.00 95.81 75 LYS A C 1
ATOM 591 O O . LYS A 1 75 ? -16.913 0.866 10.909 1.00 95.81 75 LYS A O 1
ATOM 596 N N . THR A 1 76 ? -19.048 0.479 11.493 1.00 96.50 76 THR A N 1
ATOM 597 C CA . THR A 1 76 ? -19.498 0.053 10.159 1.00 96.50 76 THR A CA 1
ATOM 598 C C . THR A 1 76 ? -19.405 1.201 9.155 1.00 96.50 76 THR A C 1
ATOM 600 O O . THR A 1 76 ? -18.844 1.021 8.075 1.00 96.50 76 THR A O 1
ATOM 603 N N . ARG A 1 77 ? -19.868 2.402 9.530 1.00 95.69 77 ARG A N 1
ATOM 604 C CA . ARG A 1 77 ? -19.766 3.614 8.703 1.00 95.69 77 ARG A CA 1
ATOM 605 C C . ARG A 1 77 ? -18.312 3.941 8.351 1.00 95.69 77 ARG A C 1
ATOM 607 O O . ARG A 1 77 ? -18.002 4.132 7.178 1.00 95.69 77 ARG A O 1
ATOM 614 N N . LEU A 1 78 ? -17.424 3.963 9.346 1.00 94.81 78 LEU A N 1
ATOM 615 C CA . LEU A 1 78 ? -16.000 4.249 9.154 1.00 94.81 78 LEU A CA 1
ATOM 616 C C . LEU A 1 78 ? -15.305 3.165 8.321 1.00 94.81 78 LEU A C 1
ATOM 618 O O . LEU A 1 78 ? -14.461 3.483 7.491 1.00 94.81 78 LEU A O 1
ATOM 622 N N . THR A 1 79 ? -15.693 1.897 8.482 1.00 94.50 79 THR A N 1
ATOM 623 C CA . THR A 1 79 ? -15.176 0.791 7.658 1.00 94.50 79 THR A CA 1
ATOM 624 C C . THR A 1 79 ? -15.589 0.961 6.195 1.00 94.50 79 THR A C 1
ATOM 626 O O . THR A 1 79 ? -14.751 0.854 5.303 1.00 94.50 79 THR A O 1
ATOM 629 N N . ALA A 1 80 ? -16.859 1.282 5.926 1.00 94.62 80 ALA A N 1
ATOM 630 C CA . ALA A 1 80 ? -17.338 1.549 4.569 1.00 94.62 80 ALA A CA 1
ATOM 631 C C . ALA A 1 80 ? -16.631 2.764 3.941 1.00 94.62 80 ALA A C 1
ATOM 633 O O . ALA A 1 80 ? -16.278 2.738 2.759 1.00 94.62 80 ALA A O 1
ATOM 634 N N . GLN A 1 81 ? -16.381 3.809 4.736 1.00 92.81 81 GLN A N 1
ATOM 635 C CA . GLN A 1 81 ? -15.628 4.991 4.318 1.00 92.81 81 GLN A CA 1
ATOM 636 C C . GLN A 1 81 ? -14.170 4.651 3.978 1.00 92.81 81 GLN A C 1
ATOM 638 O O . GLN A 1 81 ? -13.696 5.036 2.909 1.00 92.81 81 GLN A O 1
ATOM 643 N N . TYR A 1 82 ? -13.488 3.889 4.841 1.00 91.50 82 TYR A N 1
ATOM 644 C CA . TYR A 1 82 ? -12.133 3.396 4.597 1.00 91.50 82 TYR A CA 1
ATOM 645 C C . TYR A 1 82 ? -12.064 2.601 3.290 1.00 91.50 82 TYR A C 1
ATOM 647 O O . TYR A 1 82 ? -11.302 2.961 2.399 1.00 91.50 82 TYR A O 1
ATOM 655 N N . LEU A 1 83 ? -12.926 1.592 3.122 1.00 92.88 83 LEU A N 1
ATOM 656 C CA . LEU A 1 83 ? -12.960 0.765 1.911 1.00 92.88 83 LEU A CA 1
ATOM 657 C C . LEU A 1 83 ? -13.221 1.595 0.651 1.00 92.88 83 LEU A C 1
ATOM 659 O O . LEU A 1 83 ? -12.551 1.411 -0.363 1.00 92.88 83 LEU A O 1
ATOM 663 N N . SER A 1 84 ? -14.158 2.543 0.712 1.00 92.50 84 SER A N 1
ATOM 664 C CA . SER A 1 84 ? -14.455 3.432 -0.417 1.00 92.50 84 SER A CA 1
ATOM 665 C C . SER A 1 84 ? -13.235 4.265 -0.820 1.00 92.50 84 SER A C 1
ATOM 667 O O . SER A 1 84 ? -12.949 4.405 -2.012 1.00 92.50 84 SER A O 1
ATOM 669 N N . ARG A 1 85 ? -12.490 4.784 0.164 1.00 89.56 85 ARG A N 1
ATOM 670 C CA . ARG A 1 85 ? -11.259 5.548 -0.064 1.00 89.56 85 ARG A CA 1
ATOM 671 C C . ARG A 1 85 ? -10.144 4.664 -0.617 1.00 89.56 85 ARG A C 1
ATOM 673 O O . ARG A 1 85 ? -9.514 5.058 -1.597 1.00 89.56 85 ARG A O 1
ATOM 680 N N . SER A 1 86 ? -9.955 3.467 -0.066 1.00 89.75 86 SER A N 1
ATOM 681 C CA . SER A 1 86 ? -8.967 2.502 -0.554 1.00 89.75 86 SER A CA 1
ATOM 682 C C . SER A 1 86 ? -9.255 2.107 -2.001 1.00 89.75 86 SER A C 1
ATOM 684 O O . SER A 1 86 ? -8.380 2.229 -2.852 1.00 89.75 86 SER A O 1
ATOM 686 N N . PHE A 1 87 ? -10.497 1.750 -2.347 1.00 92.69 87 PHE A N 1
ATOM 687 C CA . PHE A 1 87 ? -10.856 1.430 -3.734 1.00 92.69 87 PHE A CA 1
ATOM 688 C C . PHE A 1 87 ? -10.684 2.612 -4.689 1.00 92.69 87 PHE A C 1
ATOM 690 O O . PHE A 1 87 ? -10.300 2.428 -5.844 1.00 92.69 87 PHE A O 1
ATOM 697 N N . TYR A 1 88 ? -10.979 3.833 -4.241 1.00 91.88 88 TYR A N 1
ATOM 698 C CA . TYR A 1 88 ? -10.715 5.024 -5.040 1.00 91.88 88 TYR A CA 1
ATOM 699 C C . TYR A 1 88 ? -9.218 5.200 -5.312 1.00 91.88 88 TYR A C 1
ATOM 701 O O . TYR A 1 88 ? -8.837 5.427 -6.461 1.00 91.88 88 TYR A O 1
ATOM 709 N N . PHE A 1 89 ? -8.384 5.043 -4.281 1.00 89.94 89 PHE A N 1
ATOM 710 C CA . PHE A 1 89 ? -6.932 5.099 -4.407 1.00 89.94 89 PHE A CA 1
ATOM 711 C C . PHE A 1 89 ? -6.412 4.026 -5.374 1.00 89.94 89 PHE A C 1
ATOM 713 O O . PHE A 1 89 ? -5.751 4.371 -6.350 1.00 89.94 89 PHE A O 1
ATOM 720 N N . TYR A 1 90 ? -6.810 2.762 -5.198 1.00 92.38 90 TYR A N 1
ATOM 721 C CA . TYR A 1 90 ? -6.432 1.656 -6.084 1.00 92.38 90 TYR A CA 1
ATOM 722 C C . TYR A 1 90 ? -6.823 1.899 -7.546 1.00 92.38 90 TYR A C 1
ATOM 724 O O . TYR A 1 90 ? -6.029 1.660 -8.457 1.00 92.38 90 TYR A O 1
ATOM 732 N N . ARG A 1 91 ? -8.026 2.432 -7.799 1.00 94.44 91 ARG A N 1
ATOM 733 C CA . ARG A 1 91 ? -8.449 2.789 -9.163 1.00 94.44 91 ARG A CA 1
ATOM 734 C C . ARG A 1 91 ? -7.594 3.902 -9.760 1.00 94.44 91 ARG A C 1
ATOM 736 O O . ARG A 1 91 ? -7.232 3.810 -10.930 1.00 94.44 91 ARG A O 1
ATOM 743 N N . LYS A 1 92 ? -7.257 4.930 -8.977 1.00 95.62 92 LYS A N 1
ATOM 744 C CA . LYS A 1 92 ? -6.366 6.008 -9.426 1.00 95.62 92 LYS A CA 1
ATOM 745 C C . LYS A 1 92 ? -4.950 5.513 -9.701 1.00 95.62 92 LYS A C 1
ATOM 747 O O . LYS A 1 92 ? -4.399 5.856 -10.741 1.00 95.62 92 LYS A O 1
ATOM 752 N N . ALA A 1 93 ? -4.396 4.695 -8.812 1.00 95.25 93 ALA A N 1
ATOM 753 C CA . ALA A 1 93 ? -3.101 4.053 -8.994 1.00 95.25 93 ALA A CA 1
ATOM 754 C C . ALA A 1 93 ? -3.067 3.244 -10.299 1.00 95.25 93 ALA A C 1
ATOM 756 O O . ALA A 1 93 ? -2.201 3.466 -11.140 1.00 95.25 93 ALA A O 1
ATOM 757 N N . GLY A 1 94 ? -4.080 2.402 -10.529 1.00 97.38 94 GLY A N 1
ATOM 758 C CA . GLY A 1 94 ? -4.203 1.639 -11.771 1.00 97.38 94 GLY A CA 1
ATOM 759 C C . GLY A 1 94 ? -4.288 2.528 -13.014 1.00 97.38 94 GLY A C 1
ATOM 760 O O . GLY A 1 94 ? -3.603 2.276 -14.001 1.00 97.38 94 GLY A O 1
ATOM 761 N N . GLN A 1 95 ? -5.074 3.606 -12.976 1.00 97.62 95 GLN A N 1
ATOM 762 C CA . GLN A 1 95 ? -5.143 4.559 -14.090 1.00 97.62 95 GLN A CA 1
ATOM 763 C C . GLN A 1 95 ? -3.794 5.240 -14.359 1.00 97.62 95 GLN A C 1
ATOM 765 O O . GLN A 1 95 ? -3.398 5.339 -15.519 1.00 97.62 95 GLN A O 1
ATOM 770 N N . ALA A 1 96 ? -3.078 5.658 -13.312 1.00 97.00 96 ALA A N 1
ATOM 771 C CA . ALA A 1 96 ? -1.767 6.290 -13.432 1.00 97.00 96 ALA A CA 1
ATOM 772 C C . ALA A 1 96 ? -0.727 5.337 -14.045 1.00 97.00 96 ALA A C 1
ATOM 774 O O . ALA A 1 96 ? -0.047 5.709 -15.001 1.00 97.00 96 ALA A O 1
ATOM 775 N N . CYS A 1 97 ? -0.649 4.095 -13.557 1.00 97.62 97 CYS A N 1
ATOM 776 C CA . CYS A 1 97 ? 0.243 3.074 -14.111 1.00 97.62 97 CYS A CA 1
ATOM 777 C C . CYS A 1 97 ? -0.107 2.753 -15.569 1.00 97.62 97 CYS A C 1
ATOM 779 O O . CYS A 1 97 ? 0.772 2.731 -16.423 1.00 97.62 97 CYS A O 1
ATOM 781 N N . LEU A 1 98 ? -1.391 2.564 -15.889 1.00 97.88 98 LEU A N 1
ATOM 782 C CA . LEU A 1 98 ? -1.827 2.272 -17.256 1.00 97.88 98 LEU A CA 1
ATOM 783 C C . LEU A 1 98 ? -1.488 3.412 -18.227 1.00 97.88 98 LEU A C 1
ATOM 785 O O . LEU A 1 98 ? -1.077 3.159 -19.359 1.00 97.88 98 LEU A O 1
ATOM 789 N N . GLN A 1 99 ? -1.663 4.667 -17.814 1.00 97.38 99 GLN A N 1
ATOM 790 C CA . GLN A 1 9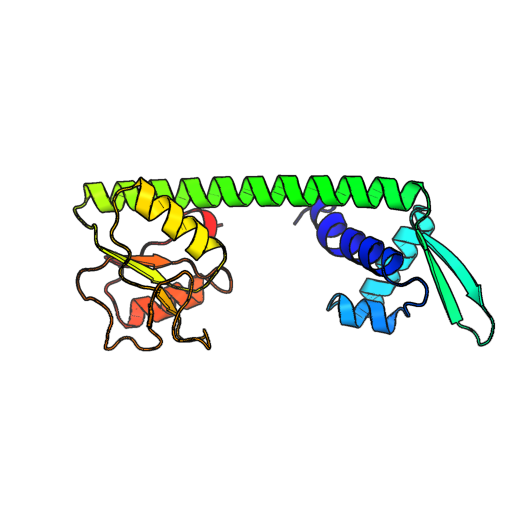9 ? -1.279 5.825 -18.625 1.00 97.38 99 GLN A CA 1
ATOM 791 C C . GLN A 1 99 ? 0.229 5.847 -18.888 1.00 97.38 99 GLN A C 1
ATOM 793 O O . GLN A 1 99 ? 0.636 5.994 -20.040 1.00 97.38 99 GLN A O 1
ATOM 798 N N . LEU A 1 100 ? 1.035 5.631 -17.846 1.00 97.31 100 LEU A N 1
ATOM 799 C CA . LEU A 1 100 ? 2.493 5.564 -17.939 1.00 97.31 100 LEU A CA 1
ATOM 800 C C . LEU A 1 100 ? 2.942 4.434 -18.879 1.00 97.31 100 LEU A C 1
ATOM 802 O O . LEU A 1 100 ? 3.739 4.664 -19.785 1.00 97.31 100 LEU A O 1
ATOM 806 N N . PHE A 1 101 ? 2.383 3.230 -18.748 1.00 97.94 101 PHE A N 1
ATOM 807 C CA . PHE A 1 101 ? 2.730 2.100 -19.615 1.00 97.94 101 PHE A CA 1
ATOM 808 C C . PHE A 1 101 ? 2.318 2.303 -21.073 1.00 97.94 101 PHE A C 1
ATOM 810 O O . PHE A 1 101 ? 3.077 1.969 -21.980 1.00 97.94 101 PHE A O 1
ATOM 817 N N . ASN A 1 102 ? 1.156 2.911 -21.327 1.00 97.00 102 ASN A N 1
ATOM 818 C CA . ASN A 1 102 ? 0.771 3.263 -22.693 1.00 97.00 102 ASN A CA 1
ATOM 819 C C . ASN A 1 102 ? 1.763 4.250 -23.330 1.00 97.00 102 ASN A C 1
ATOM 821 O O . ASN A 1 102 ? 2.050 4.124 -24.518 1.00 97.00 102 ASN A O 1
ATOM 825 N N . GLN A 1 103 ? 2.309 5.197 -22.559 1.00 95.69 103 GLN A N 1
ATOM 826 C CA . GLN A 1 103 ? 3.359 6.103 -23.039 1.00 95.69 103 GLN A CA 1
ATOM 827 C C . GLN A 1 103 ? 4.658 5.350 -23.349 1.00 95.69 103 GLN A C 1
ATOM 829 O O . GLN A 1 103 ? 5.222 5.545 -24.422 1.00 95.69 103 GLN A O 1
ATOM 834 N N . CYS A 1 104 ? 5.087 4.436 -22.473 1.00 95.25 104 CYS A N 1
ATOM 835 C CA . CYS A 1 104 ? 6.267 3.594 -22.712 1.00 95.25 104 CYS A CA 1
ATOM 836 C C . CYS A 1 104 ? 6.126 2.799 -24.018 1.00 95.25 104 CYS A C 1
ATOM 838 O O . CYS A 1 104 ? 7.016 2.813 -24.868 1.00 95.25 104 CYS A O 1
ATOM 840 N N . ARG A 1 105 ? 4.954 2.189 -24.235 1.00 93.56 105 ARG A N 1
ATOM 841 C CA . ARG A 1 105 ? 4.661 1.431 -25.454 1.00 93.56 105 ARG A CA 1
ATOM 842 C C . ARG A 1 105 ? 4.733 2.291 -26.717 1.00 93.56 105 ARG A C 1
ATOM 844 O O . ARG A 1 105 ? 5.248 1.819 -27.729 1.00 93.56 105 ARG A O 1
ATOM 851 N N . LEU A 1 106 ? 4.227 3.527 -26.673 1.00 93.94 106 LEU A N 1
ATOM 852 C CA . LEU A 1 106 ? 4.324 4.475 -27.793 1.00 93.94 106 LEU A CA 1
ATOM 853 C C . LEU A 1 106 ? 5.776 4.868 -28.094 1.00 93.94 106 LEU A C 1
ATOM 855 O O . LEU A 1 106 ? 6.111 5.095 -29.251 1.00 93.94 106 LEU A O 1
ATOM 859 N N . ASN A 1 107 ? 6.635 4.875 -27.076 1.00 93.50 107 ASN A N 1
ATOM 860 C CA . ASN A 1 107 ? 8.070 5.119 -27.206 1.00 93.50 107 ASN A CA 1
ATOM 861 C C . ASN A 1 107 ? 8.873 3.848 -27.546 1.00 93.50 107 ASN A C 1
ATOM 863 O O . ASN A 1 107 ? 10.098 3.874 -27.497 1.00 93.50 107 ASN A O 1
ATOM 867 N N . HIS A 1 108 ? 8.203 2.736 -27.873 1.00 93.69 108 HIS A N 1
ATOM 868 C CA . HIS A 1 108 ? 8.809 1.425 -28.140 1.00 93.69 108 HIS A CA 1
ATOM 869 C C . HIS A 1 108 ? 9.597 0.816 -26.965 1.00 93.69 108 HIS A C 1
ATOM 871 O O . HIS A 1 108 ? 10.350 -0.135 -27.152 1.00 93.69 108 HIS A O 1
ATOM 877 N N . GLN A 1 109 ? 9.368 1.297 -25.744 1.00 94.81 109 GLN A N 1
ATOM 878 C CA . GLN A 1 109 ? 9.949 0.763 -24.515 1.00 94.81 109 GLN A CA 1
ATOM 879 C C . GLN A 1 109 ? 8.956 -0.229 -23.914 1.00 94.81 109 GLN A C 1
ATOM 881 O O . GLN A 1 109 ? 7.972 0.183 -23.308 1.00 94.81 109 GLN A O 1
ATOM 886 N N . LYS A 1 110 ? 9.153 -1.532 -24.139 1.00 94.94 110 LYS A N 1
ATOM 887 C CA . LYS A 1 110 ? 8.233 -2.579 -23.648 1.00 94.94 110 LYS A CA 1
ATOM 888 C C . LYS A 1 110 ? 8.722 -3.293 -22.396 1.00 94.94 110 LYS A C 1
ATOM 890 O O . LYS A 1 110 ? 7.915 -3.931 -21.729 1.00 94.94 110 LYS A O 1
ATOM 895 N N . GLU A 1 111 ? 10.007 -3.195 -22.096 1.00 97.50 111 GLU A N 1
ATOM 896 C CA . GLU A 1 111 ? 10.634 -3.869 -20.965 1.00 97.50 111 GLU A CA 1
ATOM 897 C C . GLU A 1 111 ? 10.634 -2.970 -19.737 1.00 97.50 111 GLU A C 1
ATOM 899 O O . GLU A 1 111 ? 11.071 -1.820 -19.794 1.00 97.50 111 GLU A O 1
ATOM 904 N N . VAL A 1 112 ? 10.109 -3.494 -18.634 1.00 97.44 112 VAL A N 1
ATOM 905 C CA . VAL A 1 112 ? 9.881 -2.750 -17.399 1.00 97.44 112 VAL A CA 1
ATOM 906 C C . VAL A 1 112 ? 10.504 -3.486 -16.226 1.00 97.44 112 VAL A C 1
ATOM 908 O O . VAL A 1 112 ? 10.288 -4.684 -16.051 1.00 97.44 112 VAL A O 1
ATOM 911 N N . VAL A 1 113 ? 11.185 -2.737 -15.369 1.00 97.88 113 VAL A N 1
ATOM 912 C CA . VAL A 1 113 ? 11.509 -3.142 -14.000 1.00 97.88 113 VAL A CA 1
ATOM 913 C C . VAL A 1 113 ? 10.670 -2.296 -13.051 1.00 97.88 113 VAL A C 1
ATOM 915 O O . VAL A 1 113 ? 10.605 -1.074 -13.197 1.00 97.88 113 VAL A O 1
ATOM 918 N N . LEU A 1 114 ? 9.995 -2.929 -12.094 1.00 97.94 114 LEU A N 1
ATOM 919 C CA . LEU A 1 114 ? 9.273 -2.206 -11.044 1.00 97.94 114 LEU A CA 1
ATOM 920 C C . LEU A 1 114 ? 10.235 -1.904 -9.894 1.00 97.94 114 LEU A C 1
ATOM 922 O O . LEU A 1 114 ? 10.954 -2.793 -9.460 1.00 97.94 114 LEU A O 1
ATOM 926 N N . CYS A 1 115 ? 10.270 -0.675 -9.390 1.00 97.19 115 CYS A N 1
ATOM 927 C CA . CYS A 1 115 ? 11.189 -0.280 -8.321 1.00 97.19 115 CYS A CA 1
ATOM 928 C C . CYS A 1 115 ? 10.433 -0.119 -7.002 1.00 97.19 115 CYS A C 1
ATOM 930 O O . CYS A 1 115 ? 9.768 0.899 -6.788 1.00 97.19 115 CYS A O 1
ATOM 932 N N . GLY A 1 116 ? 10.560 -1.113 -6.126 1.00 96.12 116 GLY A N 1
ATOM 933 C CA . GLY A 1 116 ? 9.944 -1.182 -4.805 1.00 96.12 116 GLY A CA 1
ATOM 934 C C . GLY A 1 116 ? 8.788 -2.172 -4.734 1.00 96.12 116 GLY A C 1
ATOM 935 O O . GLY A 1 116 ? 7.809 -2.049 -5.477 1.00 96.12 116 GLY A O 1
ATOM 936 N N . VAL A 1 117 ? 8.882 -3.119 -3.804 1.00 96.44 117 VAL A N 1
ATOM 937 C CA . VAL A 1 117 ? 7.817 -4.065 -3.470 1.00 96.44 117 VAL A CA 1
ATOM 938 C C . VAL A 1 117 ? 6.727 -3.332 -2.689 1.00 96.44 117 VAL A C 1
ATOM 940 O O . VAL A 1 117 ? 6.972 -2.753 -1.633 1.00 96.44 117 VAL A O 1
ATOM 943 N N . SER A 1 118 ? 5.502 -3.332 -3.215 1.00 95.31 118 SER A N 1
ATOM 944 C CA . SER A 1 118 ? 4.351 -2.696 -2.568 1.00 95.31 118 SER A CA 1
ATOM 945 C C . SER A 1 118 ? 3.026 -3.134 -3.199 1.00 95.31 118 SER A C 1
ATOM 947 O O . SER A 1 118 ? 3.003 -3.716 -4.287 1.00 95.31 118 SER A O 1
ATOM 949 N N . ASP A 1 119 ? 1.908 -2.737 -2.589 1.00 94.06 119 ASP A N 1
ATOM 950 C CA . ASP A 1 119 ? 0.574 -2.850 -3.194 1.00 94.06 119 ASP A CA 1
ATOM 951 C C . ASP A 1 119 ? 0.492 -2.136 -4.562 1.00 94.06 119 ASP A C 1
ATOM 953 O O . ASP A 1 119 ? -0.233 -2.555 -5.465 1.00 94.06 119 ASP A O 1
ATOM 957 N N . LEU A 1 120 ? 1.261 -1.056 -4.761 1.00 95.62 120 LEU A N 1
ATOM 958 C CA . LEU A 1 120 ? 1.336 -0.369 -6.050 1.00 95.62 120 LEU A CA 1
ATOM 959 C C . LEU A 1 120 ? 2.087 -1.204 -7.097 1.00 95.62 120 LEU A C 1
ATOM 961 O O . LEU A 1 120 ? 1.739 -1.123 -8.274 1.00 95.62 120 LEU A O 1
ATOM 965 N N . ALA A 1 121 ? 3.065 -2.022 -6.697 1.00 97.06 121 ALA A N 1
ATOM 966 C CA . ALA A 1 121 ? 3.747 -2.950 -7.599 1.00 97.06 121 ALA A CA 1
ATOM 967 C C . ALA A 1 121 ? 2.789 -4.029 -8.122 1.00 97.06 121 ALA A C 1
ATOM 969 O O . ALA A 1 121 ? 2.771 -4.307 -9.319 1.00 97.06 121 ALA A O 1
ATOM 970 N N . GLU A 1 122 ? 1.917 -4.565 -7.264 1.00 96.38 122 GLU A N 1
ATOM 971 C CA . GLU A 1 122 ? 0.862 -5.500 -7.677 1.00 96.38 122 GLU A CA 1
ATOM 972 C C . GLU A 1 122 ? -0.098 -4.855 -8.685 1.00 96.38 122 GLU A C 1
ATOM 974 O O . GLU A 1 122 ? -0.372 -5.407 -9.755 1.00 96.38 122 GLU A O 1
ATOM 979 N N . VAL A 1 123 ? -0.562 -3.638 -8.390 1.00 96.69 123 VAL A N 1
ATOM 980 C CA . VAL A 1 123 ? -1.397 -2.869 -9.320 1.00 96.69 123 VAL A CA 1
ATOM 981 C C . VAL A 1 123 ? -0.665 -2.644 -10.643 1.00 96.69 123 VAL A C 1
ATOM 983 O O . VAL A 1 123 ? -1.260 -2.828 -11.706 1.00 96.69 123 VAL A O 1
ATOM 986 N N . ALA A 1 124 ? 0.613 -2.267 -10.596 1.00 97.56 124 ALA A N 1
ATOM 987 C CA . ALA A 1 124 ? 1.429 -2.027 -11.775 1.00 97.56 124 ALA A CA 1
ATOM 988 C C . ALA A 1 124 ? 1.582 -3.294 -12.627 1.00 97.56 124 ALA A C 1
ATOM 990 O O . ALA A 1 124 ? 1.371 -3.209 -13.833 1.00 97.56 124 ALA A O 1
ATOM 991 N N . LEU A 1 125 ? 1.830 -4.469 -12.037 1.00 97.44 125 LEU A N 1
ATOM 992 C CA . LEU A 1 125 ? 1.879 -5.746 -12.765 1.00 97.44 125 LEU A CA 1
ATOM 993 C C . LEU A 1 125 ? 0.587 -6.014 -13.544 1.00 97.44 125 LEU A C 1
ATOM 995 O O . LEU A 1 125 ? 0.622 -6.335 -14.734 1.00 97.44 125 LEU A O 1
ATOM 999 N N . LEU A 1 126 ? -0.570 -5.816 -12.903 1.00 96.75 126 LEU A N 1
ATOM 1000 C CA . LEU A 1 126 ? -1.868 -5.998 -13.558 1.00 96.75 126 LEU A CA 1
ATOM 1001 C C . LEU A 1 126 ? -2.066 -5.023 -14.728 1.00 96.75 126 LEU A C 1
ATOM 1003 O O . LEU A 1 126 ? -2.621 -5.399 -15.763 1.00 96.75 126 LEU A O 1
ATOM 1007 N N . GLN A 1 127 ? -1.630 -3.767 -14.588 1.00 98.00 127 GLN A N 1
ATOM 1008 C CA . GLN A 1 127 ? -1.744 -2.781 -15.669 1.00 98.00 127 GLN A CA 1
ATOM 1009 C C . GLN A 1 127 ? -0.713 -2.990 -16.779 1.00 98.00 127 GLN A C 1
ATOM 1011 O O . GLN A 1 127 ? -1.036 -2.751 -17.941 1.00 98.00 127 GLN A O 1
ATOM 1016 N N . ALA A 1 128 ? 0.485 -3.464 -16.447 1.00 97.44 128 ALA A N 1
ATOM 1017 C CA . ALA A 1 128 ? 1.530 -3.810 -17.400 1.00 97.44 128 ALA A CA 1
ATOM 1018 C C . ALA A 1 128 ? 1.040 -4.909 -18.352 1.00 97.44 128 ALA A C 1
ATOM 1020 O O . ALA A 1 128 ? 1.100 -4.733 -19.568 1.00 97.44 128 ALA A O 1
ATOM 1021 N N . ALA A 1 129 ? 0.421 -5.966 -17.812 1.00 95.56 129 ALA A N 1
ATOM 1022 C CA . ALA A 1 129 ? -0.192 -7.025 -18.613 1.00 95.56 129 ALA A CA 1
ATOM 1023 C C . ALA A 1 129 ? -1.272 -6.485 -19.571 1.00 95.56 129 ALA A C 1
ATOM 1025 O O . ALA A 1 129 ? -1.297 -6.834 -20.749 1.00 95.56 129 ALA A O 1
ATOM 1026 N N . ARG A 1 130 ? -2.140 -5.575 -19.101 1.00 95.88 130 ARG A N 1
ATOM 1027 C CA . ARG A 1 130 ? -3.179 -4.933 -19.937 1.00 95.88 130 ARG A CA 1
ATOM 1028 C C . ARG A 1 130 ? -2.609 -4.020 -21.022 1.00 95.88 130 ARG A C 1
ATOM 1030 O O . ARG A 1 130 ? -3.261 -3.819 -22.042 1.00 95.88 130 ARG A O 1
ATOM 1037 N N . ALA A 1 131 ? -1.449 -3.423 -20.774 1.00 96.44 131 ALA A N 1
ATOM 1038 C CA . ALA A 1 131 ? -0.759 -2.549 -21.713 1.00 96.44 131 ALA A CA 1
ATOM 1039 C C . ALA A 1 131 ? 0.181 -3.308 -22.666 1.00 96.44 131 ALA A C 1
ATOM 1041 O O . ALA A 1 131 ? 0.762 -2.666 -23.540 1.00 96.44 131 ALA A O 1
ATOM 1042 N N . GLU A 1 132 ? 0.288 -4.638 -22.548 1.00 96.38 132 GLU A N 1
ATOM 1043 C CA . GLU A 1 132 ? 1.232 -5.485 -23.299 1.00 96.38 132 GLU A CA 1
ATOM 1044 C C . GLU A 1 132 ? 2.706 -5.133 -23.025 1.00 96.38 132 GLU A C 1
ATOM 1046 O O . GLU A 1 132 ? 3.550 -5.136 -23.925 1.00 96.38 132 GLU A O 1
ATOM 1051 N N . MET A 1 133 ? 3.008 -4.803 -21.769 1.00 97.38 133 MET A N 1
ATOM 1052 C CA . MET A 1 133 ? 4.366 -4.576 -21.277 1.00 97.38 133 MET A CA 1
ATOM 1053 C C . MET A 1 133 ? 4.963 -5.880 -20.742 1.00 97.38 133 MET A C 1
ATOM 1055 O O . MET A 1 133 ? 4.253 -6.701 -20.161 1.00 97.38 133 MET A O 1
ATOM 1059 N N . ASN A 1 134 ? 6.274 -6.039 -20.895 1.00 97.12 134 ASN A N 1
ATOM 1060 C CA . ASN A 1 134 ? 7.041 -7.147 -20.347 1.00 97.12 134 ASN A CA 1
ATOM 1061 C C . ASN A 1 134 ? 7.694 -6.710 -19.032 1.00 97.12 134 ASN A C 1
ATOM 1063 O O . ASN A 1 134 ? 8.635 -5.916 -19.046 1.00 97.12 134 ASN A O 1
ATOM 1067 N N . VAL A 1 135 ? 7.181 -7.197 -17.902 1.00 97.56 135 VAL A N 1
ATOM 1068 C CA . VAL A 1 135 ? 7.809 -6.946 -16.600 1.00 97.56 135 VAL A CA 1
ATOM 1069 C C . VAL A 1 135 ? 8.884 -7.998 -16.382 1.00 97.56 135 VAL A C 1
ATOM 1071 O O . VAL A 1 135 ? 8.585 -9.187 -16.370 1.00 97.56 135 VAL A O 1
ATOM 1074 N N . LEU A 1 136 ? 10.126 -7.538 -16.263 1.00 97.12 136 LEU A N 1
ATOM 1075 C CA . LEU A 1 136 ? 11.304 -8.393 -16.148 1.00 97.12 136 LEU A CA 1
ATOM 1076 C C . LEU A 1 136 ? 11.563 -8.831 -14.705 1.00 97.12 136 LEU A C 1
ATOM 1078 O O . LEU A 1 136 ? 12.122 -9.897 -14.479 1.00 97.12 136 LEU A O 1
ATOM 1082 N N . GLY A 1 137 ? 11.170 -7.999 -13.743 1.00 97.12 137 GLY A N 1
ATOM 1083 C CA . GLY A 1 137 ? 11.368 -8.248 -12.325 1.00 97.12 137 GLY A CA 1
ATOM 1084 C C . GLY A 1 137 ? 11.091 -7.007 -11.485 1.00 97.12 137 GLY A C 1
ATOM 1085 O O . GLY A 1 137 ? 10.605 -5.982 -11.986 1.00 97.12 137 GLY A O 1
ATOM 1086 N N . ILE A 1 138 ? 11.407 -7.107 -10.198 1.00 97.44 138 ILE A N 1
ATOM 1087 C CA . ILE A 1 138 ? 11.290 -6.017 -9.232 1.00 97.44 138 ILE A CA 1
ATOM 1088 C C . ILE A 1 138 ? 12.687 -5.684 -8.709 1.00 97.44 138 ILE A C 1
ATOM 1090 O O . ILE A 1 138 ? 13.456 -6.573 -8.386 1.00 97.44 138 ILE A O 1
ATOM 1094 N N . TYR A 1 139 ? 13.026 -4.407 -8.603 1.00 96.50 139 TYR A N 1
ATOM 1095 C CA . TYR A 1 139 ? 14.215 -3.941 -7.900 1.00 96.50 139 TYR A CA 1
ATOM 1096 C C . TYR A 1 139 ? 13.813 -3.392 -6.533 1.00 96.50 139 TYR A C 1
ATOM 1098 O O . TYR A 1 139 ? 13.028 -2.444 -6.461 1.00 96.50 139 TYR A O 1
ATOM 1106 N N . ASP A 1 140 ? 14.343 -3.975 -5.461 1.00 95.25 140 ASP A N 1
ATOM 1107 C CA . ASP A 1 140 ? 14.146 -3.483 -4.099 1.00 95.25 140 ASP A CA 1
ATOM 1108 C C . ASP A 1 140 ? 15.324 -3.885 -3.183 1.00 95.25 140 ASP A C 1
ATOM 1110 O O . ASP A 1 140 ? 15.414 -5.038 -2.749 1.00 95.25 140 ASP A O 1
ATOM 1114 N N . PRO A 1 141 ? 16.236 -2.947 -2.859 1.00 91.94 141 PRO A N 1
ATOM 1115 C CA . PRO A 1 141 ? 17.375 -3.200 -1.970 1.00 91.94 141 PRO A CA 1
ATOM 1116 C C . PRO A 1 141 ? 17.003 -3.501 -0.514 1.00 91.94 141 PRO A C 1
ATOM 1118 O O . PRO A 1 141 ? 17.853 -3.959 0.248 1.00 91.94 141 PRO A O 1
ATOM 1121 N N . HIS A 1 142 ? 15.775 -3.181 -0.098 1.00 91.38 142 HIS A N 1
ATOM 1122 C CA . HIS A 1 142 ? 15.332 -3.287 1.293 1.00 91.38 142 HIS A CA 1
ATOM 1123 C C . HIS A 1 142 ? 14.368 -4.449 1.528 1.00 91.38 142 HIS A C 1
ATOM 1125 O O . HIS A 1 142 ? 14.059 -4.763 2.678 1.00 91.38 142 HIS A O 1
ATOM 1131 N N . TYR A 1 143 ? 13.900 -5.094 0.464 1.00 93.44 143 TYR A N 1
ATOM 1132 C CA . TYR A 1 143 ? 13.068 -6.279 0.568 1.00 93.44 143 TYR A CA 1
ATOM 1133 C C . TYR A 1 143 ? 13.908 -7.503 0.955 1.00 93.44 143 TYR A C 1
ATOM 1135 O O . TYR A 1 143 ? 14.964 -7.744 0.383 1.00 93.44 143 TYR A O 1
ATOM 1143 N N . GLU A 1 144 ? 13.440 -8.289 1.927 1.00 93.25 144 GLU A N 1
ATOM 1144 C CA . GLU A 1 144 ? 14.201 -9.429 2.470 1.00 93.25 144 GLU A CA 1
ATOM 1145 C C . GLU A 1 144 ? 14.081 -10.723 1.638 1.00 93.25 144 GLU A C 1
ATOM 1147 O O . GLU A 1 144 ? 14.763 -11.699 1.942 1.00 93.25 144 GLU A O 1
ATOM 1152 N N . GLY A 1 145 ? 13.194 -10.778 0.637 1.00 93.44 145 GLY A N 1
ATOM 1153 C CA . GLY A 1 145 ? 12.911 -11.998 -0.130 1.00 93.44 145 GLY A CA 1
ATOM 1154 C C . GLY A 1 145 ? 13.406 -11.961 -1.576 1.00 93.44 145 GLY A C 1
ATOM 1155 O O . GLY A 1 145 ? 13.329 -10.934 -2.234 1.00 93.44 145 GLY A O 1
ATOM 1156 N N . ASP A 1 146 ? 13.791 -13.119 -2.114 1.00 94.88 146 ASP A N 1
ATOM 1157 C CA . ASP A 1 146 ? 14.295 -13.222 -3.496 1.00 94.88 146 ASP A CA 1
ATOM 1158 C C . ASP A 1 146 ? 13.183 -13.166 -4.564 1.00 94.88 146 ASP A C 1
ATOM 1160 O O . ASP A 1 146 ? 13.444 -12.997 -5.755 1.00 94.88 146 ASP A O 1
ATOM 1164 N N . THR A 1 147 ? 11.920 -13.362 -4.164 1.00 96.06 147 THR A N 1
ATOM 1165 C CA . THR A 1 147 ? 10.769 -13.341 -5.079 1.00 96.06 147 THR A CA 1
ATOM 1166 C C . THR A 1 147 ? 9.567 -12.643 -4.459 1.00 96.06 147 THR A C 1
ATOM 1168 O O . THR A 1 147 ? 9.300 -12.767 -3.263 1.00 96.06 147 THR A O 1
ATOM 1171 N N . CYS A 1 148 ? 8.804 -11.935 -5.287 1.00 95.44 148 CYS A N 1
ATOM 1172 C CA . CYS A 1 148 ? 7.539 -11.320 -4.905 1.00 95.44 148 CYS A CA 1
ATOM 1173 C C . CYS A 1 148 ? 6.615 -11.258 -6.124 1.00 95.44 148 CYS A C 1
ATOM 1175 O O . CYS A 1 148 ? 7.077 -10.993 -7.226 1.00 95.44 148 CYS A O 1
ATOM 1177 N N . LEU A 1 149 ? 5.310 -11.506 -5.961 1.00 92.38 149 LEU A N 1
ATOM 1178 C CA . LEU A 1 149 ? 4.331 -11.431 -7.064 1.00 92.38 149 LEU A CA 1
ATOM 1179 C C . LEU A 1 149 ? 4.712 -12.297 -8.293 1.00 92.38 149 LEU A C 1
ATOM 1181 O O . LEU A 1 149 ? 4.434 -11.933 -9.436 1.00 92.38 149 LEU A O 1
ATOM 1185 N N . ASN A 1 150 ? 5.355 -13.448 -8.056 1.00 92.94 150 ASN A N 1
ATOM 1186 C CA . ASN A 1 150 ? 5.954 -14.323 -9.080 1.00 92.94 150 ASN A CA 1
ATOM 1187 C C . ASN A 1 150 ? 7.010 -13.638 -9.971 1.00 92.94 150 ASN A C 1
ATOM 1189 O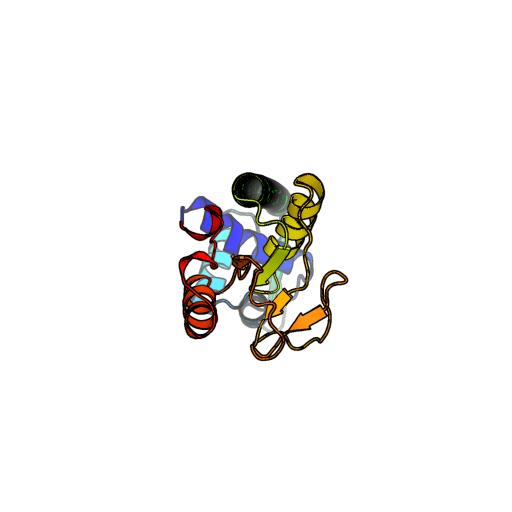 O . ASN A 1 150 ? 7.230 -14.062 -11.102 1.00 92.94 150 ASN A O 1
ATOM 1193 N N . GLN A 1 151 ? 7.645 -12.585 -9.468 1.00 95.38 151 GLN A N 1
ATOM 1194 C CA . GLN A 1 151 ? 8.781 -11.903 -10.073 1.00 95.38 151 GLN A CA 1
ATOM 1195 C C . GLN A 1 151 ? 10.030 -12.138 -9.224 1.00 95.38 151 GLN A C 1
ATOM 1197 O O . GLN A 1 151 ? 9.937 -12.243 -7.998 1.00 95.38 151 GLN A O 1
ATOM 1202 N N . GLU A 1 152 ? 11.188 -12.203 -9.876 1.00 96.25 152 GLU A N 1
ATOM 1203 C CA . GLU A 1 152 ? 12.484 -12.115 -9.202 1.00 96.25 152 GLU A CA 1
ATOM 1204 C C . GLU A 1 152 ? 12.656 -10.714 -8.603 1.00 96.25 152 GLU A C 1
ATOM 1206 O O . GLU A 1 152 ? 12.237 -9.719 -9.209 1.00 96.25 152 GLU A O 1
ATOM 1211 N N . VAL A 1 153 ? 13.243 -10.646 -7.408 1.00 97.12 153 VAL A N 1
ATOM 1212 C CA . VAL A 1 153 ? 13.600 -9.385 -6.760 1.00 97.12 153 VAL A CA 1
ATOM 1213 C C . VAL A 1 153 ? 15.113 -9.195 -6.815 1.00 97.12 153 VAL A C 1
ATOM 1215 O O . VAL A 1 153 ? 15.874 -9.960 -6.231 1.00 97.12 153 VAL A O 1
ATOM 1218 N N . TRP A 1 154 ? 15.557 -8.143 -7.498 1.00 96.25 154 TRP A N 1
ATOM 1219 C CA . TRP A 1 154 ? 16.950 -7.721 -7.516 1.00 96.25 154 TRP A CA 1
ATOM 1220 C C . TRP A 1 154 ? 17.241 -6.768 -6.364 1.00 96.25 154 TRP A C 1
ATOM 1222 O O . TRP A 1 154 ? 16.618 -5.713 -6.229 1.00 96.25 154 TRP A O 1
ATOM 1232 N N . HIS A 1 155 ? 18.250 -7.122 -5.573 1.00 93.94 155 HIS A N 1
ATOM 1233 C CA . HIS A 1 155 ? 18.741 -6.308 -4.457 1.00 93.94 155 HIS A CA 1
ATOM 1234 C C . HIS A 1 155 ? 19.984 -5.487 -4.819 1.00 93.94 155 HIS A C 1
ATOM 1236 O O . HIS A 1 155 ? 20.362 -4.569 -4.093 1.00 93.94 155 HIS A O 1
ATOM 1242 N N . SER A 1 156 ? 20.635 -5.816 -5.938 1.00 91.06 156 SER A N 1
ATOM 1243 C CA . SER A 1 156 ? 21.804 -5.111 -6.458 1.00 91.06 156 SER A CA 1
ATOM 1244 C C . SER A 1 156 ? 21.567 -4.656 -7.892 1.00 91.06 156 SER A C 1
ATOM 1246 O O . SER A 1 156 ? 20.715 -5.174 -8.613 1.00 91.06 156 SER A O 1
ATOM 1248 N N . HIS A 1 157 ? 22.340 -3.661 -8.309 1.00 86.75 157 HIS A N 1
ATOM 1249 C CA . HIS A 1 157 ? 22.199 -3.064 -9.627 1.00 86.75 157 HIS A CA 1
ATOM 1250 C C . HIS A 1 157 ? 22.943 -3.815 -10.740 1.00 86.75 157 HIS A C 1
ATOM 1252 O O . HIS A 1 157 ? 22.706 -3.556 -11.916 1.00 86.75 157 HIS A O 1
ATOM 1258 N N . GLU A 1 158 ? 23.835 -4.745 -10.389 1.00 85.19 158 GLU A N 1
ATOM 1259 C CA . GLU A 1 158 ? 24.700 -5.457 -11.342 1.00 85.19 158 GLU A CA 1
ATOM 1260 C C . GLU A 1 158 ? 23.911 -6.323 -12.334 1.00 85.19 158 GLU A C 1
ATOM 1262 O O . GLU A 1 158 ? 24.371 -6.565 -13.445 1.00 85.19 158 GLU A O 1
ATOM 1267 N N . SER A 1 159 ? 22.720 -6.773 -11.932 1.00 81.44 159 SER A N 1
ATOM 1268 C CA . SER A 1 159 ? 21.842 -7.630 -12.741 1.00 81.44 159 SER A CA 1
ATOM 1269 C C . SER A 1 159 ? 20.718 -6.857 -13.437 1.00 81.44 159 SER A C 1
ATOM 1271 O O . SER A 1 159 ? 19.851 -7.471 -14.056 1.00 81.44 159 SER A O 1
ATOM 1273 N N . LEU A 1 160 ? 20.703 -5.520 -13.343 1.00 91.25 160 LEU A N 1
ATOM 1274 C CA . LEU A 1 160 ? 19.617 -4.731 -13.914 1.00 91.25 160 LEU A CA 1
ATOM 1275 C C . LEU A 1 160 ? 19.741 -4.615 -15.443 1.00 91.25 160 LEU A C 1
ATOM 1277 O O . LEU A 1 160 ? 20.809 -4.278 -15.959 1.00 91.25 160 LEU A O 1
ATOM 1281 N N . PRO A 1 161 ? 18.643 -4.837 -16.185 1.00 91.25 161 PRO A N 1
ATOM 1282 C CA . PRO A 1 161 ? 18.630 -4.725 -17.638 1.00 91.25 161 PRO A CA 1
ATOM 1283 C C . PRO A 1 161 ? 18.840 -3.271 -18.083 1.00 91.25 161 PRO A C 1
ATOM 1285 O O . PRO A 1 161 ? 18.084 -2.375 -17.706 1.00 91.25 161 PRO A O 1
ATOM 1288 N N . SER A 1 162 ? 19.849 -3.033 -18.926 1.00 87.06 162 SER A N 1
ATOM 1289 C CA . SER A 1 162 ? 20.265 -1.684 -19.341 1.00 87.06 162 SER A CA 1
ATOM 1290 C C . SER A 1 162 ? 19.266 -0.965 -20.250 1.00 87.06 162 SER A C 1
ATOM 1292 O O . SER A 1 162 ? 19.273 0.263 -20.296 1.00 87.06 162 SER A O 1
ATOM 1294 N N . GLU A 1 163 ? 18.420 -1.700 -20.975 1.00 89.56 163 GLU A N 1
ATOM 1295 C CA . GLU A 1 163 ? 17.451 -1.144 -21.936 1.00 89.56 163 GLU A CA 1
ATOM 1296 C C . GLU A 1 163 ? 16.038 -0.967 -21.354 1.00 89.56 163 GLU A C 1
ATOM 1298 O O . GLU A 1 163 ? 15.179 -0.348 -21.986 1.00 89.56 163 GLU A O 1
ATOM 1303 N N . ALA A 1 164 ? 15.793 -1.461 -20.138 1.00 95.44 164 ALA A N 1
ATOM 1304 C CA . ALA A 1 164 ? 14.484 -1.373 -19.507 1.00 95.44 164 ALA A CA 1
ATOM 1305 C C . ALA A 1 164 ? 14.162 0.050 -19.023 1.00 95.44 164 ALA A C 1
ATOM 1307 O O . ALA A 1 164 ? 15.044 0.883 -18.778 1.00 95.44 164 ALA A O 1
ATOM 1308 N N . VAL A 1 165 ? 12.867 0.313 -18.843 1.00 97.12 165 VAL A N 1
ATOM 1309 C CA . VAL A 1 165 ? 12.389 1.453 -18.052 1.00 97.12 165 VAL A CA 1
ATOM 1310 C C . VAL A 1 165 ? 12.119 1.021 -16.614 1.00 97.12 165 VAL A C 1
ATOM 1312 O O . VAL A 1 165 ? 11.615 -0.070 -16.351 1.00 97.12 165 VAL A O 1
ATOM 1315 N N . PHE A 1 166 ? 12.434 1.904 -15.678 1.00 97.50 166 PHE A N 1
ATOM 1316 C CA . PHE A 1 166 ? 12.372 1.675 -14.241 1.00 97.50 166 PHE A CA 1
ATOM 1317 C C . PHE A 1 166 ? 11.181 2.440 -13.679 1.00 97.50 166 PHE A C 1
ATOM 1319 O O . PHE A 1 166 ? 11.208 3.667 -13.583 1.00 97.50 166 PHE A O 1
ATOM 1326 N N . VAL A 1 167 ? 10.103 1.730 -13.359 1.00 97.75 167 VAL A N 1
ATOM 1327 C CA . VAL A 1 167 ? 8.854 2.339 -12.893 1.00 97.75 167 VAL A CA 1
ATOM 1328 C C . VAL A 1 167 ? 8.792 2.279 -11.380 1.00 97.75 167 VAL A C 1
ATOM 1330 O O . VAL A 1 167 ? 8.714 1.203 -10.797 1.00 97.75 167 VAL A O 1
ATOM 1333 N N . VAL A 1 168 ? 8.789 3.443 -10.735 1.00 97.81 168 VAL A N 1
ATOM 1334 C CA . VAL A 1 168 ? 8.779 3.531 -9.273 1.00 97.81 168 VAL A CA 1
ATOM 1335 C C . VAL A 1 168 ? 7.428 3.102 -8.722 1.00 97.81 168 VAL A C 1
ATOM 1337 O O . VAL A 1 168 ? 6.393 3.705 -9.005 1.00 97.81 168 VAL A O 1
ATOM 1340 N N . THR A 1 169 ? 7.461 2.051 -7.913 1.00 97.06 169 THR A N 1
ATOM 1341 C CA . THR A 1 169 ? 6.315 1.471 -7.213 1.00 97.06 169 THR A CA 1
ATOM 1342 C C . THR A 1 169 ? 6.502 1.471 -5.700 1.00 97.06 169 THR A C 1
ATOM 1344 O O . THR A 1 169 ? 5.562 1.137 -4.986 1.00 97.06 169 THR A O 1
ATOM 1347 N N . ALA A 1 170 ? 7.655 1.901 -5.183 1.00 94.44 170 ALA A N 1
ATOM 1348 C CA . ALA A 1 170 ? 7.873 2.125 -3.759 1.00 94.44 170 ALA A CA 1
ATOM 1349 C C . ALA A 1 170 ? 6.816 3.089 -3.202 1.00 94.44 170 ALA A C 1
ATOM 1351 O O . ALA A 1 170 ? 6.698 4.233 -3.646 1.00 94.44 170 ALA A O 1
ATOM 1352 N N . PHE A 1 171 ? 6.022 2.604 -2.249 1.00 85.44 171 PHE A N 1
ATOM 1353 C CA . PHE A 1 171 ? 4.984 3.412 -1.615 1.00 85.44 171 PHE A CA 1
ATOM 1354 C C . PHE A 1 171 ? 5.529 4.168 -0.399 1.00 85.44 171 PHE A C 1
ATOM 1356 O O . PHE A 1 171 ? 5.176 5.323 -0.163 1.00 85.44 171 PHE A O 1
ATOM 1363 N N . GLU A 1 172 ? 6.439 3.536 0.340 1.00 86.00 172 GLU A N 1
ATOM 1364 C CA . GLU A 1 172 ? 7.196 4.172 1.410 1.00 86.00 172 GLU A CA 1
ATOM 1365 C C . GLU A 1 172 ? 8.412 4.893 0.814 1.00 86.00 172 GLU A C 1
ATOM 1367 O O . GLU A 1 172 ? 9.186 4.307 0.063 1.00 86.00 172 GLU A O 1
ATOM 1372 N N . ALA A 1 173 ? 8.559 6.185 1.120 1.00 87.25 173 ALA A N 1
ATOM 1373 C CA . ALA A 1 173 ? 9.668 7.027 0.657 1.00 87.25 173 ALA A CA 1
ATOM 1374 C C . ALA A 1 173 ? 9.964 6.955 -0.869 1.00 87.25 173 ALA A C 1
ATOM 1376 O O . ALA A 1 173 ? 11.111 6.734 -1.265 1.00 87.25 173 ALA A O 1
ATOM 1377 N N . PRO A 1 174 ? 8.986 7.231 -1.759 1.00 91.19 174 PRO A N 1
ATOM 1378 C CA . PRO A 1 174 ? 9.166 7.121 -3.215 1.00 91.19 174 PRO A CA 1
ATOM 1379 C C . PRO A 1 174 ? 10.315 7.982 -3.763 1.00 91.19 174 PRO A C 1
ATOM 1381 O O . PRO A 1 174 ? 10.997 7.585 -4.702 1.00 91.19 174 PRO A O 1
ATOM 1384 N N . GLN A 1 175 ? 10.568 9.150 -3.164 1.00 91.44 175 GLN A N 1
ATOM 1385 C CA . GLN A 1 175 ? 11.672 10.035 -3.559 1.00 91.44 175 GLN A CA 1
ATOM 1386 C C . GLN A 1 175 ? 13.050 9.427 -3.270 1.00 91.44 175 GLN A C 1
ATOM 1388 O O . GLN A 1 175 ? 13.992 9.665 -4.026 1.00 91.44 175 GLN A O 1
ATOM 1393 N N . GLN A 1 176 ? 13.164 8.638 -2.199 1.00 92.25 176 GLN A N 1
ATOM 1394 C CA . GLN A 1 176 ? 14.398 7.930 -1.879 1.00 92.25 176 GLN A CA 1
ATOM 1395 C C . GLN A 1 176 ? 14.667 6.865 -2.943 1.00 92.25 176 GLN A C 1
ATOM 1397 O O . GLN A 1 176 ? 15.721 6.899 -3.563 1.00 92.25 176 GLN A O 1
ATOM 1402 N N . MET A 1 177 ? 13.663 6.042 -3.272 1.00 94.00 177 MET A N 1
ATOM 1403 C CA . MET A 1 177 ? 13.764 5.048 -4.349 1.00 94.00 177 MET A CA 1
ATOM 1404 C C . MET A 1 177 ? 14.151 5.682 -5.696 1.00 94.00 177 MET A C 1
ATOM 1406 O O . MET A 1 177 ? 15.009 5.153 -6.395 1.00 94.00 177 MET A O 1
ATOM 1410 N N . VAL A 1 178 ? 13.564 6.83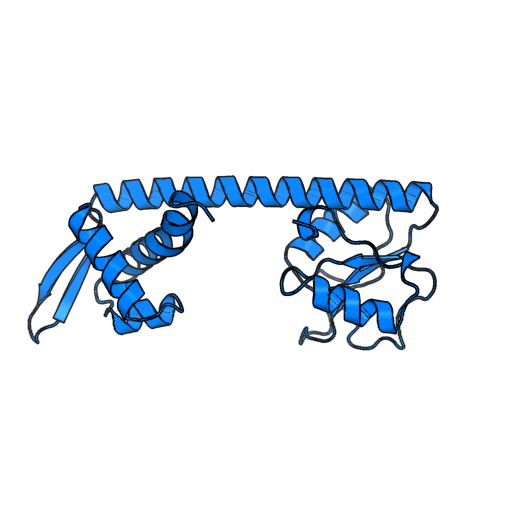6 -6.053 1.00 94.62 178 VAL A N 1
ATOM 1411 C CA . VAL A 1 178 ? 13.959 7.600 -7.255 1.00 94.62 178 VAL A CA 1
ATOM 1412 C C . VAL A 1 178 ? 15.435 7.988 -7.198 1.00 94.62 178 VAL A C 1
ATOM 1414 O O . VAL A 1 178 ? 16.155 7.800 -8.175 1.00 94.62 178 VAL A O 1
ATOM 1417 N N . THR A 1 179 ? 15.882 8.533 -6.067 1.00 92.75 179 THR A N 1
ATOM 1418 C CA . THR A 1 179 ? 17.269 8.975 -5.887 1.00 92.75 179 THR A CA 1
ATOM 1419 C C . THR A 1 179 ? 18.235 7.801 -6.012 1.00 92.75 179 THR A C 1
ATOM 1421 O O . THR A 1 179 ? 19.254 7.923 -6.686 1.00 92.75 179 THR A O 1
ATOM 1424 N N . ASP A 1 180 ? 17.899 6.664 -5.410 1.00 91.50 180 ASP A N 1
ATOM 1425 C CA . ASP A 1 180 ? 18.751 5.478 -5.386 1.00 91.50 180 ASP A CA 1
ATOM 1426 C C . ASP A 1 180 ? 18.876 4.852 -6.777 1.00 91.50 180 ASP A C 1
ATOM 1428 O O . ASP A 1 180 ? 19.985 4.572 -7.229 1.00 91.50 180 ASP A O 1
ATOM 1432 N N . ILE A 1 181 ? 17.767 4.695 -7.511 1.00 93.12 181 ILE A N 1
ATOM 1433 C CA . ILE A 1 181 ? 17.825 4.109 -8.855 1.00 93.12 181 ILE A CA 1
ATOM 1434 C C . ILE A 1 181 ? 18.524 5.042 -9.858 1.00 93.12 181 ILE A C 1
ATOM 1436 O O . ILE A 1 181 ? 19.283 4.576 -10.707 1.00 93.12 181 ILE A O 1
ATOM 1440 N N . GLN A 1 182 ? 18.358 6.364 -9.731 1.00 94.06 182 GLN A N 1
ATOM 1441 C CA . GLN A 1 182 ? 19.021 7.353 -10.596 1.00 94.06 182 GLN A CA 1
ATOM 1442 C C . GLN A 1 182 ? 20.544 7.419 -10.419 1.00 94.06 182 GLN A C 1
ATOM 1444 O O . GLN A 1 182 ? 21.226 7.966 -11.285 1.00 94.06 182 GLN A O 1
ATOM 1449 N N . GLN A 1 183 ? 21.097 6.872 -9.332 1.00 91.06 183 GLN A N 1
ATOM 1450 C CA . GLN A 1 183 ? 22.551 6.726 -9.192 1.00 91.06 183 GLN A CA 1
ATOM 1451 C C . GLN A 1 183 ? 23.122 5.669 -10.140 1.00 91.06 183 GLN A C 1
ATOM 1453 O O . GLN A 1 183 ? 24.323 5.683 -10.406 1.00 91.06 183 GLN A O 1
ATOM 1458 N N . VAL A 1 184 ? 22.277 4.765 -10.641 1.00 90.62 184 VAL A N 1
ATOM 1459 C CA . VAL A 1 184 ? 22.717 3.600 -11.410 1.00 90.62 184 VAL A CA 1
ATOM 1460 C C . VAL A 1 184 ? 22.184 3.588 -12.839 1.00 90.62 184 VAL A C 1
ATOM 1462 O O . VAL A 1 184 ? 22.852 3.085 -13.740 1.00 90.62 184 VAL A O 1
ATOM 1465 N N . VAL A 1 185 ? 21.004 4.160 -13.073 1.00 93.12 185 VAL A N 1
ATOM 1466 C CA . VAL A 1 185 ? 20.369 4.193 -14.397 1.00 93.12 185 VAL A CA 1
ATOM 1467 C C . VAL A 1 185 ? 20.181 5.628 -14.870 1.00 93.12 185 VAL A C 1
ATOM 1469 O O . VAL A 1 185 ? 20.146 6.570 -14.075 1.00 93.12 185 VAL A O 1
ATOM 1472 N N . ALA A 1 186 ? 20.050 5.826 -16.182 1.00 92.94 186 ALA A N 1
ATOM 1473 C CA . ALA A 1 186 ? 19.915 7.172 -16.711 1.00 92.94 186 ALA A CA 1
ATOM 1474 C C . ALA A 1 186 ? 18.575 7.805 -16.269 1.00 92.94 186 ALA A C 1
ATOM 1476 O O . ALA A 1 186 ? 17.540 7.137 -16.317 1.00 92.94 186 ALA A O 1
ATOM 1477 N N . PRO A 1 187 ? 18.530 9.109 -15.924 1.00 92.88 187 PRO A N 1
ATOM 1478 C CA . PRO A 1 187 ? 17.319 9.742 -15.388 1.00 92.88 187 PRO A CA 1
ATOM 1479 C C . PRO A 1 187 ? 16.071 9.611 -16.269 1.00 92.88 187 PRO A C 1
ATOM 1481 O O . PRO A 1 187 ? 14.960 9.571 -15.755 1.00 92.88 187 PRO A O 1
ATOM 1484 N N . HIS A 1 188 ? 16.243 9.522 -17.591 1.00 92.12 188 HIS A N 1
ATOM 1485 C CA . HIS A 1 188 ? 15.143 9.369 -18.547 1.00 92.12 188 HIS A CA 1
ATOM 1486 C C . HIS A 1 188 ? 14.526 7.959 -18.564 1.00 92.12 188 HIS A C 1
ATOM 1488 O O . HIS A 1 188 ? 13.440 7.786 -19.111 1.00 92.12 188 HIS A O 1
ATOM 1494 N N . GLN A 1 189 ? 15.207 6.959 -17.994 1.00 94.56 189 GLN A N 1
ATOM 1495 C CA . GLN A 1 189 ? 14.690 5.597 -17.848 1.00 94.56 189 GLN A CA 1
ATOM 1496 C C . GLN A 1 189 ? 13.820 5.451 -16.597 1.00 94.56 189 GLN A C 1
ATOM 1498 O O . GLN A 1 189 ? 13.058 4.495 -16.502 1.00 94.56 189 GLN A O 1
ATOM 1503 N N . VAL A 1 190 ? 13.919 6.385 -15.645 1.00 96.44 190 VAL A N 1
ATOM 1504 C CA . VAL A 1 190 ? 13.188 6.343 -14.376 1.00 96.44 190 VAL A CA 1
ATOM 1505 C C . VAL A 1 190 ? 11.860 7.068 -14.526 1.00 96.44 190 VAL A C 1
ATOM 1507 O O . VAL A 1 190 ? 11.814 8.273 -14.772 1.00 96.44 190 VAL A O 1
ATOM 1510 N N . LEU A 1 191 ? 10.767 6.335 -14.353 1.00 96.62 191 LEU A N 1
ATOM 1511 C CA . LEU A 1 191 ? 9.411 6.833 -14.526 1.00 96.62 191 LEU A CA 1
ATOM 1512 C C . LEU A 1 191 ? 8.646 6.730 -13.210 1.00 96.62 191 LEU A C 1
ATOM 1514 O O . LEU A 1 191 ? 8.644 5.697 -12.544 1.00 96.62 191 LEU A O 1
ATOM 1518 N N . VAL A 1 192 ? 7.952 7.806 -12.848 1.00 96.31 192 VAL A N 1
ATOM 1519 C CA . VAL A 1 192 ? 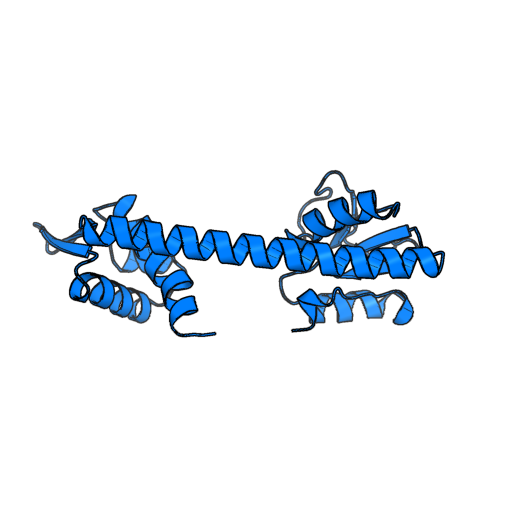7.185 7.881 -11.602 1.00 96.31 192 VAL A CA 1
ATOM 1520 C C . VAL A 1 192 ? 5.702 8.023 -11.943 1.00 96.31 192 VAL A C 1
ATOM 1522 O O . VAL A 1 192 ? 5.314 9.017 -12.565 1.00 96.31 192 VAL A O 1
ATOM 1525 N N . PRO A 1 193 ? 4.847 7.057 -11.560 1.00 95.50 193 PRO A N 1
ATOM 1526 C CA . PRO A 1 193 ? 3.404 7.189 -11.694 1.00 95.50 193 PRO A CA 1
ATOM 1527 C C . PRO A 1 193 ? 2.898 8.463 -11.008 1.00 95.50 193 PRO A C 1
ATOM 1529 O O . PRO A 1 193 ? 3.292 8.776 -9.886 1.00 95.50 193 PRO A O 1
ATOM 1532 N N . SER A 1 194 ? 1.957 9.170 -11.636 1.00 93.69 194 SER A N 1
ATOM 1533 C CA . SER A 1 194 ? 1.437 10.449 -11.120 1.00 93.69 194 SER A CA 1
ATOM 1534 C C . SER A 1 194 ? 0.811 10.365 -9.723 1.00 93.69 194 SER A C 1
ATOM 1536 O O . SER A 1 194 ? 0.737 11.373 -9.026 1.00 93.69 194 SER A O 1
ATOM 1538 N N . ILE A 1 195 ? 0.401 9.168 -9.288 1.00 92.12 195 ILE A N 1
ATOM 1539 C CA . ILE A 1 195 ? -0.119 8.911 -7.939 1.00 92.12 195 ILE A CA 1
ATOM 1540 C C . ILE A 1 195 ? 0.941 9.069 -6.833 1.00 92.12 195 ILE A C 1
ATOM 1542 O O . ILE A 1 195 ? 0.570 9.252 -5.680 1.00 92.12 195 ILE A O 1
ATOM 1546 N N . LEU A 1 196 ? 2.235 9.020 -7.171 1.00 90.00 196 LEU A N 1
ATOM 1547 C CA . LEU A 1 196 ? 3.355 9.200 -6.237 1.00 90.00 196 LEU A CA 1
ATOM 1548 C C . LEU A 1 196 ? 3.949 10.621 -6.265 1.00 90.00 196 LEU A C 1
ATOM 1550 O O . LEU A 1 196 ? 4.902 10.900 -5.544 1.00 90.00 196 LEU A O 1
ATOM 1554 N N . LEU A 1 197 ? 3.411 11.517 -7.101 1.00 83.12 197 LEU A N 1
ATOM 1555 C CA . LEU A 1 197 ? 3.893 12.898 -7.258 1.00 83.12 197 LEU A CA 1
ATOM 1556 C C . LEU A 1 197 ? 3.120 13.919 -6.402 1.00 83.12 197 LEU A C 1
ATOM 1558 O O . LEU A 1 197 ? 3.342 15.122 -6.541 1.00 83.12 197 LEU A O 1
ATOM 1562 N N . THR A 1 198 ? 2.186 13.455 -5.570 1.00 62.84 198 THR A N 1
ATOM 1563 C CA . THR A 1 198 ? 1.290 14.282 -4.740 1.00 62.84 198 THR A CA 1
ATOM 1564 C C . THR A 1 198 ? 1.775 14.486 -3.319 1.00 62.84 198 THR A C 1
ATOM 1566 O O . THR A 1 198 ? 2.306 13.511 -2.748 1.00 62.84 198 THR A O 1
#

InterPro domains:
  IPR036388 Winged helix-like DNA-binding domain superfamily [G3DSA:1.10.10.10] (7-113)
  IPR036390 Winged helix DNA-binding domain superfamily [SSF46785] (12-80)

Secondary structure (DSSP, 8-state):
--HHHHIIIIIHHHHHHHHH-TT--HHHHHHHHT--HHHHHHHHHHHHHTTSEEEEEETTTEEEEEE-HHHHHHHHHHHHHHHHHHHHHHHHHHHHHHHHHHHHHHTT--EEEEES-SHHHHHHHHHHHHHT-EEEEEE-TT---SEETTEEEE-SSTT--TTSEEEE---SSHHHHHHHHHTTS-GGGEE--GGG--

Sequence (198 aa):
MNADDKDVEITLPILQSIEQQSNITQRTLSKKLGLALGLTNAYLKHCINKGLVKIEQIPANRYLYYLTPKGFAEKTRLTAQYLSRSFYFYRKAGQACLQLFNQCRLNHQKEVVLCGVSDLAEVALLQAARAEMNVLGIYDPHYEGDTCLNQEVWHSHESLPSEAVFVVTAFEAPQQMVTDIQQVVAPHQVLVPSILLT

Foldseek 3Di:
DDPLVVCLLQVLLLLVVLAVPQQDDLVNSCVVSVHDSVVSVVSVVVCVVVVQWDWDADPPRGITIDGDPVVVVVSVVSVVVVVVVVVVLLVLLLVLLLVVLLVCVVVVAQEEEEEADDPSVVSNVVSSVVSNHHYQAYEYLPDPDQDDPNGGYHNDLPPPDQRHAYEYRHPPPSVVSLVVVVVRHPNVSYHYRPSNVD

Radius of gyration: 22.29 Å; chains: 1; bounding box: 50×31×69 Å